Protein AF-A0A179FJA7-F1 (afdb_monomer_lite)

pLDDT: mean 78.65, std 19.14, range [32.56, 96.0]

Organism: Purpureocillium lilacinum (NCBI:txid33203)

Secondary structure (DSSP, 8-state):
-----HHHHHHHHHHHHHHT---TT-HHHHHHHHHHHHHHHHHHHHHHHHHHHH--BPP-TT-TTS--B-HHHHHHS--TTT----PPPP-HHHHHHHHGGGTT--TT-SB-HHHHHHHHHHHHHTTHHHHHTT----S-SSHHHHHHHHHHHHHHHHHHHHTPSS---B------THHHHHHHHHHHHHHHHHHHTTS---PPPP-------------------------------

Radius of gyration: 30.2 Å; chains: 1; bounding box: 75×46×85 Å

Structure (mmCIF, N/CA/C/O backbone):
data_AF-A0A179FJA7-F1
#
_entry.id   AF-A0A179FJA7-F1
#
loop_
_atom_site.group_PDB
_atom_site.id
_atom_site.type_symbol
_atom_site.label_atom_id
_atom_site.label_alt_id
_atom_site.label_comp_id
_atom_site.label_asym_id
_atom_site.label_entity_id
_atom_site.label_seq_id
_atom_site.pdbx_PDB_ins_code
_atom_site.Cartn_x
_atom_site.Cartn_y
_atom_site.Cartn_z
_atom_site.occupancy
_atom_site.B_iso_or_equiv
_atom_site.auth_seq_id
_atom_site.auth_comp_id
_atom_site.auth_asym_id
_atom_site.auth_atom_id
_atom_site.pdbx_PDB_model_num
ATOM 1 N N . MET A 1 1 ? 17.444 3.968 6.643 1.00 49.69 1 MET A N 1
ATOM 2 C CA . MET A 1 1 ? 16.811 3.148 5.592 1.00 49.69 1 MET A CA 1
ATOM 3 C C . MET A 1 1 ? 17.061 1.678 5.901 1.00 49.69 1 MET A C 1
ATOM 5 O O . MET A 1 1 ? 18.213 1.240 5.952 1.00 49.69 1 MET A O 1
ATOM 9 N N . LEU A 1 2 ? 16.004 0.960 6.274 1.00 54.22 2 LEU A N 1
ATOM 10 C CA . LEU A 1 2 ? 16.062 -0.444 6.673 1.00 54.22 2 LEU A CA 1
ATOM 11 C C . LEU A 1 2 ? 16.164 -1.283 5.398 1.00 54.22 2 LEU A C 1
ATOM 13 O O . LEU A 1 2 ? 15.179 -1.506 4.724 1.00 54.22 2 LEU A O 1
ATOM 17 N N . HIS A 1 3 ? 17.368 -1.707 5.016 1.00 61.06 3 HIS A N 1
ATOM 18 C CA . HIS A 1 3 ? 17.491 -2.635 3.892 1.00 61.06 3 HIS A CA 1
ATOM 19 C C . HIS A 1 3 ? 17.201 -4.053 4.399 1.00 61.06 3 HIS A C 1
ATOM 21 O O . HIS A 1 3 ? 18.077 -4.694 4.993 1.00 61.06 3 HIS A O 1
ATOM 27 N N . VAL A 1 4 ? 15.958 -4.491 4.226 1.00 61.09 4 VAL A N 1
ATOM 28 C CA . VAL A 1 4 ? 15.460 -5.836 4.522 1.00 61.09 4 VAL A CA 1
ATOM 29 C C . VAL A 1 4 ? 15.188 -6.527 3.182 1.00 61.09 4 VAL A C 1
ATOM 31 O O . VAL A 1 4 ? 14.820 -5.893 2.198 1.00 61.09 4 VAL A O 1
ATOM 34 N N . SER A 1 5 ? 15.479 -7.822 3.071 1.00 73.75 5 SER A N 1
ATOM 35 C CA . SER A 1 5 ? 15.129 -8.576 1.860 1.00 73.75 5 SER A CA 1
ATOM 36 C C . SER A 1 5 ? 13.640 -8.921 1.871 1.00 73.75 5 SER A C 1
ATOM 38 O O . SER A 1 5 ? 13.091 -9.229 2.926 1.00 73.75 5 SER A O 1
ATOM 40 N N . SER A 1 6 ? 12.994 -8.979 0.705 1.00 77.12 6 SER A N 1
ATOM 41 C CA . SER A 1 6 ? 11.588 -9.407 0.593 1.00 77.12 6 SER A CA 1
ATOM 42 C C . SER A 1 6 ? 11.312 -10.745 1.293 1.00 77.12 6 SER A C 1
ATOM 44 O O . SER A 1 6 ? 10.262 -10.935 1.898 1.00 77.12 6 SER A O 1
ATOM 46 N N . ARG A 1 7 ? 12.290 -11.658 1.290 1.00 83.50 7 ARG A N 1
ATOM 47 C CA . ARG A 1 7 ? 12.217 -12.933 2.008 1.00 83.50 7 ARG A CA 1
ATOM 48 C C . ARG A 1 7 ? 12.094 -12.769 3.526 1.00 83.50 7 ARG A C 1
ATOM 50 O O . ARG A 1 7 ? 11.353 -13.523 4.140 1.00 83.50 7 ARG A O 1
ATOM 57 N N . GLN A 1 8 ? 12.785 -11.800 4.120 1.00 84.62 8 GLN A N 1
ATOM 58 C CA . GLN A 1 8 ? 12.697 -11.544 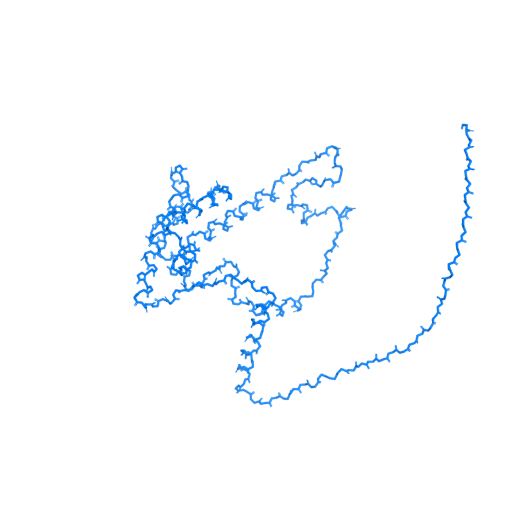5.560 1.00 84.62 8 GLN A CA 1
ATOM 59 C C . GLN A 1 8 ? 11.307 -11.037 5.957 1.00 84.62 8 GLN A C 1
ATOM 61 O O . GLN A 1 8 ? 10.805 -11.447 6.995 1.00 84.62 8 GLN A O 1
ATOM 66 N N . TRP A 1 9 ? 10.650 -10.228 5.117 1.00 87.44 9 TRP A N 1
ATOM 67 C CA . TRP A 1 9 ? 9.249 -9.853 5.336 1.00 87.44 9 TRP A CA 1
ATOM 68 C C . TRP A 1 9 ? 8.307 -11.053 5.258 1.00 87.44 9 TRP A C 1
ATOM 70 O O . TRP A 1 9 ? 7.444 -11.207 6.116 1.00 87.44 9 TRP A O 1
ATOM 80 N N . VAL A 1 10 ? 8.499 -11.936 4.273 1.00 89.00 10 VAL A N 1
ATOM 81 C CA . VAL A 1 10 ? 7.710 -13.175 4.151 1.00 89.00 10 VAL A CA 1
ATOM 82 C C . VAL A 1 10 ? 7.885 -14.068 5.383 1.00 89.00 10 VAL A C 1
ATOM 84 O O . VAL A 1 10 ? 6.903 -14.584 5.911 1.00 89.00 10 VAL A O 1
ATOM 87 N N . GLU A 1 11 ? 9.120 -14.242 5.857 1.00 90.19 11 GLU A N 1
ATOM 88 C CA . GLU A 1 11 ? 9.414 -15.021 7.064 1.00 90.19 11 GLU A CA 1
ATOM 89 C C . GLU A 1 11 ? 8.787 -14.371 8.309 1.00 90.19 11 GLU A C 1
ATOM 91 O O . GLU A 1 11 ? 8.115 -15.060 9.072 1.00 90.19 11 GLU A O 1
ATOM 96 N N . TYR A 1 12 ? 8.906 -13.050 8.455 1.00 90.38 12 TYR A N 1
ATOM 97 C CA . TYR A 1 12 ? 8.353 -12.281 9.570 1.00 90.38 12 TYR A CA 1
ATOM 98 C C . TYR A 1 12 ? 6.820 -12.328 9.649 1.00 90.38 12 TYR A C 1
ATOM 100 O O . TYR A 1 12 ? 6.263 -12.647 10.699 1.00 90.38 12 TYR A O 1
ATOM 108 N N . PHE A 1 13 ? 6.114 -12.059 8.548 1.00 91.44 13 PHE A N 1
ATOM 109 C CA . PHE A 1 13 ? 4.650 -12.164 8.534 1.00 91.44 13 PHE A CA 1
ATOM 110 C C . PHE A 1 13 ? 4.192 -13.619 8.703 1.00 91.44 13 PHE A C 1
ATOM 112 O O . PHE A 1 13 ? 3.181 -13.882 9.354 1.00 91.44 13 PHE A O 1
ATOM 119 N N . GLY A 1 14 ? 4.973 -14.577 8.194 1.00 90.81 14 GLY A N 1
ATOM 120 C CA . GLY A 1 14 ? 4.757 -15.998 8.451 1.00 90.81 14 GLY A CA 1
ATOM 121 C C . GLY A 1 14 ? 4.933 -16.386 9.923 1.00 90.81 14 GLY A C 1
ATOM 122 O O . GLY A 1 14 ? 4.257 -17.299 10.391 1.00 90.81 14 GLY A O 1
ATOM 123 N N . GLU A 1 15 ? 5.822 -15.720 10.662 1.00 91.94 15 GLU A N 1
ATOM 124 C CA . GLU A 1 15 ? 5.966 -15.873 12.114 1.00 91.94 15 GLU A CA 1
ATOM 125 C C . GLU A 1 15 ? 4.787 -15.261 12.872 1.00 91.94 15 GLU A C 1
ATOM 127 O O . GLU A 1 15 ? 4.224 -15.943 13.721 1.00 91.94 15 GLU A O 1
ATOM 132 N N . LEU A 1 16 ? 4.351 -14.045 12.522 1.00 91.19 16 LEU A N 1
ATOM 133 C CA . LEU A 1 16 ? 3.176 -13.401 13.131 1.00 91.19 16 LEU A CA 1
ATOM 134 C C . LEU A 1 16 ? 1.918 -14.276 13.031 1.00 91.19 16 LEU A C 1
ATOM 136 O O . LEU A 1 16 ? 1.241 -14.504 14.032 1.00 91.19 16 LEU A O 1
ATOM 140 N N . ALA A 1 17 ? 1.644 -14.822 11.845 1.00 91.94 17 ALA A N 1
ATOM 141 C CA . ALA A 1 17 ? 0.506 -15.716 11.643 1.00 91.94 17 ALA A CA 1
ATOM 142 C C . ALA A 1 17 ? 0.657 -17.037 12.421 1.00 91.94 17 ALA A C 1
ATOM 144 O O . ALA A 1 17 ? -0.304 -17.544 12.993 1.00 91.94 17 ALA A O 1
ATOM 145 N N . ARG A 1 18 ? 1.869 -17.608 12.472 1.00 93.19 18 ARG A N 1
ATOM 146 C CA . ARG A 1 18 ? 2.130 -18.875 13.179 1.00 93.19 18 ARG A CA 1
ATOM 147 C C . ARG A 1 18 ? 2.021 -18.736 14.696 1.00 93.19 18 ARG A C 1
ATOM 149 O O . ARG A 1 18 ? 1.566 -19.672 15.349 1.00 93.19 18 ARG A O 1
ATOM 156 N N . ASP A 1 19 ? 2.441 -17.596 15.232 1.00 92.31 19 ASP A N 1
ATOM 157 C CA . ASP A 1 19 ? 2.365 -17.278 16.659 1.00 92.31 19 ASP A CA 1
ATOM 158 C C . ASP A 1 19 ? 0.921 -16.966 17.106 1.00 92.31 19 ASP A C 1
ATOM 160 O O . ASP A 1 19 ? 0.658 -16.913 18.306 1.00 92.31 19 ASP A O 1
ATOM 164 N N . GLY A 1 20 ? -0.018 -16.799 16.164 1.00 91.06 20 GLY A N 1
ATOM 165 C CA . GLY A 1 20 ? -1.398 -16.392 16.446 1.00 91.06 20 GLY A CA 1
ATOM 166 C C . GLY A 1 20 ? -1.539 -14.898 16.748 1.00 91.06 20 GLY A C 1
ATOM 167 O O . GLY A 1 20 ? -2.547 -14.475 17.305 1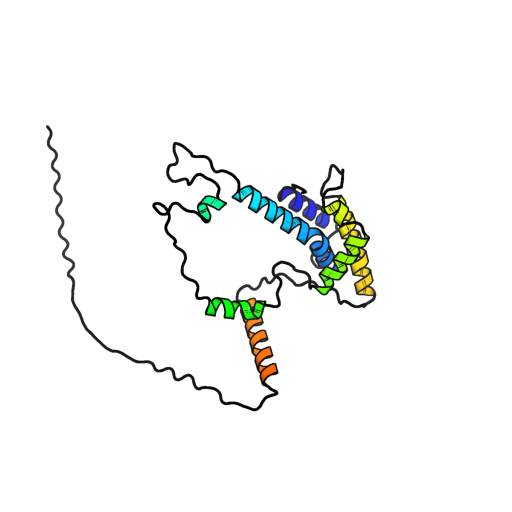.00 91.06 20 GLY A O 1
ATOM 168 N N . ASP A 1 21 ? -0.533 -14.097 16.393 1.00 91.75 21 ASP A N 1
ATOM 169 C CA . ASP A 1 21 ? -0.538 -12.645 16.583 1.00 91.75 21 ASP A CA 1
ATOM 170 C C . ASP A 1 21 ? -1.288 -11.903 15.467 1.00 91.75 21 ASP A C 1
ATOM 172 O O . ASP A 1 21 ? -1.541 -10.705 15.598 1.00 91.75 21 ASP A O 1
ATOM 176 N N . PHE A 1 22 ? -1.612 -12.588 14.372 1.00 93.56 22 PHE A N 1
ATOM 177 C CA . PHE A 1 22 ? -2.336 -12.033 13.236 1.00 93.56 22 PHE A CA 1
ATOM 178 C C . PHE A 1 22 ? -3.397 -13.012 12.733 1.00 93.56 22 PHE A C 1
ATOM 180 O O . PHE A 1 22 ? -3.078 -14.158 12.403 1.00 93.56 22 PHE A O 1
ATOM 187 N N . ASP A 1 23 ? -4.623 -12.517 12.611 1.00 92.75 23 ASP A N 1
ATOM 188 C CA . ASP A 1 23 ? -5.750 -13.137 11.935 1.00 92.75 23 ASP A CA 1
ATOM 189 C C . ASP A 1 23 ? -6.200 -12.252 10.761 1.00 92.75 23 ASP A C 1
ATOM 191 O O . ASP A 1 23 ? -6.577 -11.090 10.915 1.00 92.75 23 ASP A O 1
ATOM 195 N N . GLY A 1 24 ? -6.166 -12.818 9.553 1.00 88.00 24 GLY A N 1
ATOM 196 C CA . GLY A 1 24 ? -6.543 -12.112 8.332 1.00 88.00 24 GLY A CA 1
ATOM 197 C C . GLY A 1 24 ? -8.033 -11.796 8.227 1.00 88.00 24 GLY A C 1
ATOM 198 O O . GLY A 1 24 ? -8.390 -10.960 7.399 1.00 88.00 24 GLY A O 1
ATOM 199 N N . ASP A 1 25 ? -8.884 -12.424 9.040 1.00 90.56 25 ASP A N 1
ATOM 200 C CA . ASP A 1 25 ? -10.328 -12.179 9.059 1.00 90.56 25 ASP A CA 1
ATOM 201 C C . ASP A 1 25 ? -10.733 -11.091 10.074 1.00 90.56 25 ASP A C 1
ATOM 203 O O . ASP A 1 25 ? -11.857 -10.585 10.023 1.00 90.56 25 ASP A O 1
ATOM 207 N N . MET A 1 26 ? -9.821 -10.685 10.966 1.00 93.06 26 MET A N 1
ATOM 208 C CA . MET A 1 26 ? -10.065 -9.645 11.968 1.00 93.06 26 MET A CA 1
ATOM 209 C C . MET A 1 26 ? -9.809 -8.243 11.403 1.00 93.06 26 MET A C 1
ATOM 211 O O . MET A 1 26 ? -8.727 -7.935 10.898 1.00 93.06 26 MET A O 1
ATOM 215 N N . LEU A 1 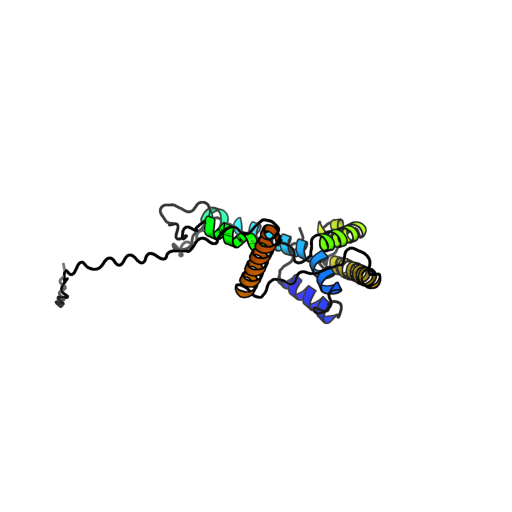27 ? -10.801 -7.356 11.528 1.00 93.12 27 LEU A N 1
ATOM 216 C CA . LEU A 1 27 ? -10.706 -5.972 11.049 1.00 93.12 27 LEU A CA 1
ATOM 217 C C . LEU A 1 27 ? -9.583 -5.208 11.766 1.00 93.12 27 LEU A C 1
ATOM 219 O O . LEU A 1 27 ? -8.882 -4.400 11.162 1.00 93.12 27 LEU A O 1
ATOM 223 N N . GLU A 1 28 ? -9.404 -5.469 13.055 1.00 95.00 28 GLU A N 1
ATOM 224 C CA . GLU A 1 28 ? -8.428 -4.803 13.912 1.00 95.00 28 GLU A CA 1
ATOM 225 C C . GLU A 1 28 ? -6.999 -5.142 13.498 1.00 95.00 28 GLU A C 1
ATOM 227 O O . GLU A 1 28 ? -6.150 -4.251 13.422 1.00 95.00 28 GLU A O 1
ATOM 232 N N . ASP A 1 29 ? -6.764 -6.412 13.169 1.00 94.56 29 ASP A N 1
ATOM 233 C CA . ASP A 1 29 ? -5.487 -6.899 12.656 1.00 94.56 29 ASP A CA 1
ATOM 234 C C . ASP A 1 29 ? -5.206 -6.332 11.266 1.00 94.56 29 ASP A C 1
ATOM 236 O O . ASP A 1 29 ? -4.102 -5.842 11.022 1.00 94.56 29 ASP A O 1
ATOM 240 N N . GLN A 1 30 ? -6.200 -6.315 10.370 1.00 93.56 30 GLN A N 1
ATOM 241 C CA . GLN A 1 30 ? -6.064 -5.689 9.052 1.00 93.56 30 GLN A CA 1
ATOM 242 C C . GLN A 1 30 ? -5.663 -4.214 9.184 1.00 93.56 30 GLN A C 1
ATOM 244 O O . GLN A 1 30 ? -4.656 -3.793 8.610 1.00 93.56 30 GLN A O 1
ATOM 249 N N . ILE A 1 31 ? -6.399 -3.428 9.978 1.00 95.12 31 ILE A N 1
ATOM 250 C CA . ILE A 1 31 ? -6.118 -1.998 10.159 1.00 95.12 31 ILE A CA 1
ATOM 251 C C . ILE A 1 31 ? -4.731 -1.787 10.772 1.00 95.12 31 ILE A C 1
ATOM 253 O O . ILE A 1 31 ? -3.953 -0.985 10.248 1.00 95.12 31 ILE A O 1
ATOM 257 N N . ALA A 1 32 ? -4.393 -2.513 11.842 1.00 95.31 32 ALA A N 1
ATOM 258 C CA . ALA A 1 32 ? -3.098 -2.389 12.506 1.00 95.31 32 ALA A CA 1
ATOM 259 C C . ALA A 1 32 ? -1.935 -2.749 11.571 1.00 95.31 32 ALA A C 1
ATOM 261 O O . ALA A 1 32 ? -0.913 -2.057 11.557 1.00 95.31 32 ALA A O 1
ATOM 262 N N . LEU A 1 33 ? -2.092 -3.806 10.767 1.00 93.81 33 LEU A N 1
ATOM 263 C CA . LEU A 1 33 ? -1.074 -4.259 9.826 1.00 93.81 33 LEU A CA 1
ATOM 264 C C . LEU A 1 33 ? -0.804 -3.192 8.757 1.00 93.81 33 LEU A C 1
ATOM 266 O O . LEU A 1 33 ? 0.344 -2.792 8.559 1.00 93.81 33 LEU A O 1
ATOM 270 N N . TYR A 1 34 ? -1.846 -2.679 8.099 1.00 92.56 34 TYR A N 1
ATOM 271 C CA . TYR A 1 34 ? -1.661 -1.634 7.091 1.00 92.56 34 TYR A CA 1
ATOM 272 C C . TYR A 1 34 ? -1.118 -0.343 7.708 1.00 92.56 34 TYR A C 1
ATOM 274 O O . TYR A 1 34 ? -0.196 0.245 7.154 1.00 92.56 34 TYR A O 1
ATOM 282 N N . ALA A 1 35 ? -1.596 0.066 8.884 1.00 93.62 35 ALA A N 1
ATOM 283 C CA . ALA A 1 35 ? -1.131 1.292 9.527 1.00 93.62 35 ALA A CA 1
ATOM 284 C C . ALA A 1 35 ? 0.369 1.268 9.869 1.00 93.62 35 ALA A C 1
ATOM 286 O O . ALA A 1 35 ? 1.041 2.291 9.751 1.00 93.62 35 ALA A O 1
ATOM 287 N N . VAL A 1 36 ? 0.893 0.114 10.292 1.00 92.69 36 VAL A N 1
ATOM 288 C CA . VAL A 1 36 ? 2.295 -0.027 10.710 1.00 92.69 36 VAL A CA 1
ATOM 289 C C . VAL A 1 36 ? 3.224 -0.312 9.533 1.00 92.69 36 VAL A C 1
ATOM 291 O O . VAL A 1 36 ? 4.310 0.262 9.456 1.00 92.69 36 VAL A O 1
ATOM 294 N N . TYR A 1 37 ? 2.833 -1.215 8.632 1.00 91.06 37 TYR A N 1
ATOM 295 C CA . TYR A 1 37 ? 3.756 -1.779 7.646 1.00 91.06 37 TYR A CA 1
ATOM 296 C C . TYR A 1 37 ? 3.592 -1.209 6.234 1.00 91.06 37 TYR A C 1
ATOM 298 O O . TYR A 1 37 ? 4.539 -1.318 5.457 1.00 91.06 37 TYR A O 1
ATOM 306 N N . GLU A 1 38 ? 2.455 -0.594 5.880 1.00 89.75 38 GLU A N 1
ATOM 307 C CA . GLU A 1 38 ? 2.213 -0.094 4.515 1.00 89.75 38 GLU A CA 1
ATOM 308 C C . GLU A 1 38 ? 3.306 0.880 4.061 1.00 89.75 38 GLU A C 1
ATOM 310 O O . GLU A 1 38 ? 3.936 0.665 3.025 1.00 89.75 38 GLU A O 1
ATOM 315 N N . ASP A 1 39 ? 3.567 1.920 4.856 1.00 87.62 39 ASP A N 1
ATOM 316 C CA . ASP A 1 39 ? 4.533 2.961 4.500 1.00 87.62 39 ASP A CA 1
ATOM 317 C C . ASP A 1 39 ? 5.971 2.397 4.459 1.00 87.62 39 ASP A C 1
ATOM 319 O O . ASP A 1 39 ? 6.753 2.760 3.579 1.00 87.62 39 ASP A O 1
ATOM 323 N N . ILE A 1 40 ? 6.309 1.449 5.345 1.00 88.00 40 ILE A N 1
ATOM 324 C CA . ILE A 1 40 ? 7.629 0.793 5.372 1.00 88.00 40 ILE A CA 1
ATOM 325 C C . ILE A 1 40 ? 7.844 -0.029 4.098 1.00 88.00 40 ILE A C 1
ATOM 327 O O . ILE A 1 40 ? 8.851 0.139 3.411 1.00 88.00 40 ILE A O 1
ATOM 331 N N . LEU A 1 41 ? 6.890 -0.902 3.765 1.00 88.31 41 LEU A N 1
ATOM 332 C CA . LEU A 1 41 ? 6.982 -1.781 2.600 1.00 88.31 41 LEU A CA 1
ATOM 333 C C . LEU A 1 41 ? 6.997 -0.982 1.293 1.00 88.31 41 LEU A C 1
ATOM 335 O O . LEU A 1 41 ? 7.752 -1.312 0.377 1.00 88.31 41 LEU A O 1
ATOM 339 N N . ARG A 1 42 ? 6.194 0.087 1.205 1.00 88.31 42 ARG A N 1
ATOM 340 C CA . ARG A 1 42 ? 6.192 0.985 0.042 1.00 88.31 42 ARG A CA 1
ATOM 341 C C . ARG A 1 42 ? 7.528 1.701 -0.114 1.00 88.31 42 ARG A C 1
ATOM 343 O O . ARG A 1 42 ? 8.040 1.754 -1.232 1.00 88.31 42 ARG A O 1
ATOM 350 N N . GLN A 1 43 ? 8.106 2.206 0.977 1.00 87.31 43 GLN A N 1
ATOM 351 C CA . GLN A 1 43 ? 9.414 2.852 0.925 1.00 87.31 43 GLN A CA 1
ATOM 352 C C . GLN A 1 43 ? 10.503 1.867 0.487 1.00 87.31 43 GLN A C 1
ATOM 354 O O . GLN A 1 43 ? 11.268 2.183 -0.415 1.00 87.31 43 GLN A O 1
ATOM 359 N N . GLU A 1 44 ? 10.536 0.652 1.039 1.00 86.44 44 GLU A N 1
ATOM 360 C CA . GLU A 1 44 ? 11.525 -0.353 0.631 1.00 86.44 44 GLU A CA 1
ATOM 361 C C . GLU A 1 44 ? 11.392 -0.754 -0.846 1.00 86.44 44 GLU A C 1
ATOM 363 O O . GLU A 1 44 ? 12.398 -0.949 -1.535 1.00 86.44 44 GLU A O 1
ATOM 368 N N . LEU A 1 45 ? 10.161 -0.852 -1.362 1.00 87.75 45 LEU A N 1
ATOM 369 C CA . LEU A 1 45 ? 9.927 -1.097 -2.784 1.00 87.75 45 LEU A CA 1
ATOM 370 C C . LEU A 1 45 ? 10.433 0.070 -3.641 1.00 87.75 45 LEU A C 1
ATOM 372 O O . LEU A 1 45 ? 11.061 -0.161 -4.677 1.00 87.75 45 LEU A O 1
ATOM 376 N N . PHE A 1 46 ? 10.184 1.308 -3.213 1.00 89.44 46 PHE A N 1
ATOM 377 C CA . PHE A 1 46 ? 10.677 2.501 -3.897 1.00 89.44 46 PHE A CA 1
ATOM 378 C C . PHE A 1 46 ? 12.210 2.535 -3.926 1.00 89.44 46 PHE A C 1
ATOM 380 O O . PHE A 1 46 ? 12.797 2.696 -4.996 1.00 89.44 46 PHE A O 1
ATOM 387 N N . ASP A 1 47 ? 12.854 2.286 -2.785 1.00 88.12 47 ASP A N 1
ATOM 388 C CA . ASP A 1 47 ? 14.313 2.246 -2.653 1.00 88.12 47 ASP A CA 1
ATOM 389 C C . ASP A 1 47 ? 14.923 1.168 -3.560 1.00 88.12 47 ASP A C 1
ATOM 391 O O . ASP A 1 47 ? 15.950 1.383 -4.211 1.00 88.12 47 ASP A O 1
ATOM 395 N N . PHE A 1 48 ? 14.272 0.002 -3.651 1.00 88.25 48 PHE A N 1
ATOM 396 C CA . PHE A 1 48 ? 14.678 -1.063 -4.564 1.00 88.25 48 PHE A CA 1
ATOM 397 C C . PHE A 1 48 ? 14.597 -0.620 -6.030 1.00 88.25 48 PHE A C 1
ATOM 399 O O . PHE A 1 48 ? 15.555 -0.822 -6.783 1.00 88.25 48 PHE A O 1
ATOM 406 N N . VAL A 1 49 ? 13.477 -0.017 -6.443 1.00 90.06 49 VAL A N 1
ATOM 407 C CA . VAL A 1 49 ? 13.282 0.472 -7.817 1.00 90.06 49 VAL A CA 1
ATOM 408 C C . VAL A 1 49 ? 14.313 1.547 -8.158 1.00 90.06 49 VAL A C 1
ATOM 410 O O . VAL A 1 49 ? 14.916 1.491 -9.230 1.00 90.06 49 VAL A O 1
ATOM 413 N N . GLU A 1 50 ? 14.568 2.487 -7.250 1.00 91.44 50 GLU A N 1
ATOM 414 C CA . GLU A 1 50 ? 15.585 3.526 -7.419 1.00 91.44 50 GLU A CA 1
ATOM 415 C C . GLU A 1 50 ? 16.986 2.915 -7.586 1.00 91.44 50 GLU A C 1
ATOM 417 O O . GLU A 1 50 ? 17.682 3.189 -8.573 1.00 91.44 50 GLU A O 1
ATOM 422 N N . ALA A 1 51 ? 17.382 2.021 -6.675 1.00 90.19 51 ALA A N 1
ATOM 423 C CA . ALA A 1 51 ? 18.677 1.349 -6.724 1.00 90.19 51 ALA A CA 1
ATOM 424 C C . ALA A 1 51 ? 18.856 0.532 -8.014 1.00 90.19 51 ALA A C 1
ATOM 426 O O . ALA A 1 51 ? 19.926 0.560 -8.635 1.00 90.19 51 ALA A O 1
ATOM 427 N N . TRP A 1 52 ? 17.807 -0.172 -8.443 1.00 90.56 52 TRP A N 1
ATOM 428 C CA . TRP A 1 52 ? 17.805 -0.940 -9.683 1.00 90.56 52 TRP A CA 1
ATOM 429 C C . TRP A 1 52 ? 17.940 -0.040 -10.913 1.00 90.56 52 TRP A C 1
ATOM 431 O O . TRP A 1 52 ? 18.742 -0.313 -11.806 1.00 90.56 52 TRP A O 1
ATOM 441 N N . ASN A 1 53 ? 17.210 1.072 -10.946 1.00 93.06 53 ASN A N 1
ATOM 442 C CA . ASN A 1 53 ? 17.188 1.983 -12.085 1.00 93.06 53 ASN A CA 1
ATOM 443 C C . ASN A 1 53 ? 18.505 2.751 -12.282 1.00 93.06 53 ASN A C 1
ATOM 445 O O . ASN A 1 53 ? 18.840 3.112 -13.416 1.00 93.06 53 ASN A O 1
ATOM 449 N N . ILE A 1 54 ? 19.287 2.939 -11.214 1.00 93.31 54 ILE A N 1
ATOM 450 C CA . ILE A 1 54 ? 20.624 3.556 -11.252 1.00 93.31 54 ILE A CA 1
ATOM 451 C C . ILE A 1 54 ? 21.732 2.521 -11.525 1.00 93.31 54 ILE A C 1
ATOM 453 O O . ILE A 1 54 ? 22.843 2.886 -11.941 1.00 93.31 54 ILE A O 1
ATOM 457 N N . HIS A 1 55 ? 21.459 1.226 -11.334 1.00 91.56 55 HIS A N 1
ATOM 458 C CA . HIS A 1 55 ? 22.440 0.170 -11.561 1.00 91.56 55 HIS A CA 1
ATOM 459 C C . HIS A 1 55 ? 22.952 0.178 -13.006 1.00 91.56 55 HIS A C 1
ATOM 461 O O . HIS A 1 55 ? 22.194 0.162 -13.970 1.00 91.56 55 HIS A O 1
ATOM 467 N N . ARG A 1 56 ? 24.276 0.154 -13.184 1.00 93.06 56 ARG A N 1
ATOM 468 C CA . ARG A 1 56 ? 24.882 0.139 -14.518 1.00 93.06 56 ARG A CA 1
ATOM 469 C C . ARG A 1 56 ? 25.041 -1.288 -15.042 1.00 93.06 56 ARG A C 1
ATOM 471 O O . ARG A 1 56 ? 25.964 -2.000 -14.640 1.00 93.06 56 ARG A O 1
ATOM 478 N N . ILE A 1 57 ? 24.242 -1.636 -16.048 1.00 91.75 57 ILE A N 1
ATOM 479 C CA . ILE A 1 57 ? 24.420 -2.832 -16.874 1.00 91.75 57 ILE A CA 1
ATOM 480 C C . ILE A 1 57 ? 25.718 -2.675 -17.674 1.00 91.75 57 ILE A C 1
ATOM 482 O O . ILE A 1 57 ? 25.911 -1.715 -18.430 1.00 91.75 57 ILE A O 1
ATOM 486 N N . ARG A 1 58 ? 26.651 -3.610 -17.482 1.00 91.94 58 ARG A N 1
ATOM 487 C CA . ARG A 1 58 ? 27.967 -3.587 -18.134 1.00 91.94 58 ARG A CA 1
ATOM 488 C C . ARG A 1 58 ? 27.880 -4.114 -19.563 1.00 91.94 58 ARG A C 1
ATOM 490 O O . ARG A 1 58 ? 27.135 -5.047 -19.843 1.00 91.94 58 ARG A O 1
ATOM 497 N N . LEU A 1 59 ? 28.711 -3.560 -20.443 1.00 91.12 59 LEU A N 1
ATOM 498 C CA . LEU A 1 59 ? 28.880 -4.065 -21.803 1.00 91.12 59 LEU A CA 1
ATOM 499 C C . LEU A 1 59 ? 29.433 -5.500 -21.776 1.00 91.12 59 LEU A C 1
ATOM 501 O O . LEU A 1 59 ? 30.441 -5.773 -21.121 1.00 91.12 59 LEU A O 1
ATOM 505 N N . GLN A 1 60 ? 28.790 -6.404 -22.516 1.00 90.06 60 GLN A N 1
ATOM 506 C CA . GLN A 1 60 ? 29.173 -7.812 -22.621 1.00 90.06 60 GLN A CA 1
ATOM 507 C C . GLN A 1 60 ? 29.676 -8.124 -24.037 1.00 90.06 60 GLN A C 1
ATOM 509 O O . GLN A 1 60 ? 28.912 -8.089 -24.997 1.00 90.06 60 GLN A O 1
ATOM 514 N N . LYS A 1 61 ? 30.964 -8.477 -24.168 1.00 88.44 61 LYS A N 1
ATOM 515 C CA . LYS A 1 61 ? 31.654 -8.637 -25.467 1.00 88.44 61 LYS A CA 1
ATOM 516 C C . LYS A 1 61 ? 30.974 -9.625 -26.430 1.00 88.44 61 LYS A C 1
ATOM 518 O O . LYS A 1 61 ? 30.982 -9.395 -27.631 1.00 88.44 61 LYS A O 1
ATOM 523 N N . ASN A 1 62 ? 30.365 -10.690 -25.907 1.00 91.94 62 ASN A N 1
ATOM 524 C CA . ASN A 1 62 ? 29.740 -11.752 -26.707 1.00 91.94 62 ASN A CA 1
ATOM 525 C C . ASN A 1 62 ? 28.207 -11.631 -26.784 1.00 91.94 62 ASN A C 1
ATOM 527 O O . ASN A 1 62 ? 27.539 -12.592 -27.157 1.00 91.94 62 ASN A O 1
ATOM 531 N N . ARG A 1 63 ? 27.631 -10.488 -26.386 1.00 88.38 63 ARG A N 1
ATOM 532 C CA . ARG A 1 63 ? 26.180 -10.255 -26.423 1.00 88.38 63 ARG A CA 1
ATOM 533 C C . ARG A 1 63 ? 25.859 -8.868 -26.992 1.00 88.38 63 ARG A C 1
ATOM 535 O O . ARG A 1 63 ? 25.481 -7.975 -26.239 1.00 88.38 63 ARG A O 1
ATOM 542 N N . PRO A 1 64 ? 25.997 -8.680 -28.317 1.00 83.69 64 PRO A N 1
ATOM 543 C CA . PRO A 1 64 ? 25.780 -7.382 -28.961 1.00 83.69 64 PRO A CA 1
ATOM 544 C C . PRO A 1 64 ? 24.322 -6.896 -28.893 1.00 83.69 64 PRO A C 1
ATOM 546 O O . PRO A 1 64 ? 24.081 -5.704 -29.023 1.00 83.69 64 PRO A O 1
ATOM 549 N N . HIS A 1 65 ? 23.361 -7.796 -28.661 1.00 84.12 65 HIS A N 1
ATOM 550 C CA . HIS A 1 65 ? 21.940 -7.467 -28.504 1.00 84.12 65 HIS A CA 1
ATOM 551 C C . HIS A 1 65 ? 21.580 -6.931 -27.107 1.00 84.12 65 HIS A C 1
ATOM 553 O O . HIS A 1 65 ? 20.465 -6.463 -26.902 1.00 84.12 65 HIS A O 1
ATOM 559 N N . VAL A 1 66 ? 22.483 -7.028 -26.124 1.00 86.56 66 VAL A N 1
ATOM 560 C CA . VAL A 1 66 ? 22.212 -6.558 -24.760 1.00 86.56 66 VAL A CA 1
ATOM 561 C C . VAL A 1 66 ? 22.492 -5.064 -24.674 1.00 86.56 66 VAL A C 1
ATOM 563 O O . VAL A 1 66 ? 23.618 -4.614 -24.895 1.00 86.56 66 VAL A O 1
ATOM 566 N N . VAL A 1 67 ? 21.472 -4.299 -24.291 1.00 87.69 67 VAL A N 1
ATOM 567 C CA . VAL A 1 67 ? 21.599 -2.861 -24.054 1.00 87.69 67 VAL A CA 1
ATOM 568 C C . VAL A 1 67 ? 22.342 -2.639 -22.737 1.00 87.69 67 VAL A C 1
ATOM 570 O O . VAL A 1 67 ? 21.871 -3.001 -21.660 1.00 87.69 67 VAL A O 1
ATOM 573 N N . HIS A 1 68 ? 23.534 -2.057 -22.820 1.00 90.69 68 HIS A N 1
ATOM 574 C CA . HIS A 1 68 ? 24.312 -1.649 -21.653 1.00 90.69 68 HIS A CA 1
ATOM 575 C C . HIS A 1 68 ? 23.940 -0.225 -21.220 1.00 90.69 68 HIS A C 1
ATOM 577 O O . HIS A 1 68 ? 23.338 0.521 -21.982 1.00 90.69 68 HIS A O 1
ATOM 583 N N . GLY A 1 69 ? 24.357 0.194 -20.026 1.00 91.81 69 GLY A N 1
ATOM 584 C CA . GLY A 1 69 ? 24.013 1.509 -19.473 1.00 91.81 69 GLY A CA 1
ATOM 585 C C . GLY A 1 69 ? 23.140 1.396 -18.229 1.00 91.81 69 GLY A C 1
ATOM 586 O O . GLY A 1 69 ? 23.048 0.327 -17.631 1.00 91.81 69 GLY A O 1
ATOM 587 N N . GLN A 1 70 ? 22.561 2.512 -17.801 1.00 94.19 70 GLN A N 1
ATOM 588 C CA . GLN A 1 70 ? 21.625 2.529 -16.677 1.00 94.19 70 GLN A CA 1
ATOM 589 C C . GLN A 1 70 ? 20.205 2.316 -17.210 1.00 94.19 70 GLN A C 1
ATOM 591 O O . GLN A 1 70 ? 19.852 2.998 -18.173 1.00 94.19 70 GLN A O 1
ATOM 596 N N . PRO A 1 71 ? 19.388 1.425 -16.616 1.00 94.31 71 PRO A N 1
ATOM 597 C CA . PRO A 1 71 ? 18.009 1.200 -17.038 1.00 94.31 71 PRO A CA 1
ATOM 598 C C . PRO A 1 71 ? 17.208 2.494 -17.184 1.00 94.31 71 PRO A C 1
ATOM 600 O O . PRO A 1 71 ? 16.591 2.700 -18.226 1.00 94.31 71 PRO A O 1
ATOM 603 N N . TRP A 1 72 ? 17.308 3.402 -16.206 1.00 94.38 72 TRP A N 1
ATOM 604 C CA . TRP A 1 72 ? 16.633 4.700 -16.256 1.00 94.38 72 TRP A CA 1
ATOM 605 C C . TRP A 1 72 ? 16.992 5.506 -17.509 1.00 94.38 72 TRP A C 1
ATOM 607 O O . TRP A 1 72 ? 16.122 5.994 -18.227 1.00 94.38 72 TRP A O 1
ATOM 617 N N . MET A 1 73 ? 18.291 5.598 -17.810 1.00 94.12 73 MET A N 1
ATOM 618 C CA . MET A 1 73 ? 18.786 6.316 -18.985 1.00 94.12 73 MET A CA 1
ATOM 619 C C . MET A 1 73 ? 18.368 5.627 -20.281 1.00 94.12 73 MET A C 1
ATOM 621 O O . MET A 1 73 ? 17.961 6.297 -21.221 1.00 94.12 73 MET A O 1
ATOM 625 N N . ASN A 1 74 ? 18.431 4.298 -20.321 1.00 91.81 74 ASN A N 1
ATOM 626 C CA . ASN A 1 74 ? 18.072 3.523 -21.503 1.00 91.81 74 ASN A CA 1
ATOM 627 C C . ASN A 1 74 ? 16.579 3.639 -21.838 1.00 91.81 74 ASN A C 1
ATOM 629 O O . ASN A 1 74 ? 16.227 3.602 -23.013 1.00 91.81 74 ASN A O 1
ATOM 633 N N . TYR A 1 75 ? 15.718 3.780 -20.827 1.00 91.06 75 TYR A N 1
ATOM 634 C CA . TYR A 1 75 ? 14.280 3.958 -21.010 1.00 91.06 75 TYR A CA 1
ATOM 635 C C . TYR A 1 75 ? 13.920 5.388 -21.441 1.00 91.06 75 TYR A C 1
ATOM 637 O O . TYR A 1 75 ? 13.197 5.571 -22.416 1.00 91.06 75 TYR A O 1
ATOM 645 N N . HIS A 1 76 ? 14.440 6.407 -20.746 1.00 91.94 76 HIS A N 1
ATOM 646 C CA . HIS A 1 76 ? 14.065 7.806 -20.999 1.00 91.94 76 HIS A CA 1
ATOM 647 C C . HIS A 1 76 ? 14.845 8.480 -22.135 1.00 91.94 76 HIS A C 1
ATOM 649 O O . HIS A 1 76 ? 14.352 9.436 -22.730 1.00 91.94 76 HIS A O 1
ATOM 655 N N . TYR A 1 77 ? 16.050 7.997 -22.438 1.00 92.00 77 TYR A N 1
ATOM 656 C CA . TYR A 1 77 ? 16.944 8.566 -23.448 1.00 92.00 77 TYR A CA 1
ATOM 657 C C . TYR A 1 77 ? 17.509 7.464 -24.352 1.00 92.00 77 TYR A C 1
ATOM 659 O O . TYR A 1 77 ? 18.725 7.237 -24.378 1.00 92.00 77 TYR A O 1
ATOM 667 N N . PRO A 1 78 ? 16.642 6.737 -25.076 1.00 90.44 78 PRO A N 1
ATOM 668 C CA . PRO A 1 78 ? 17.094 5.656 -25.930 1.00 90.44 78 PRO A CA 1
ATOM 669 C C . PRO A 1 78 ? 17.869 6.197 -27.141 1.00 90.44 78 PRO A C 1
ATOM 671 O O . PRO A 1 78 ? 17.649 7.318 -27.598 1.00 90.44 78 PRO A O 1
ATOM 674 N N . ASP A 1 79 ? 18.779 5.383 -27.680 1.00 86.88 79 ASP A N 1
ATOM 675 C CA . ASP A 1 79 ? 19.521 5.706 -28.903 1.00 86.88 79 ASP A CA 1
ATOM 676 C C . ASP A 1 79 ? 18.540 5.778 -30.092 1.00 86.88 79 ASP A C 1
ATOM 678 O O . ASP A 1 79 ? 17.993 4.739 -30.478 1.00 86.88 79 ASP A O 1
ATOM 682 N N . PRO A 1 80 ? 18.313 6.960 -30.699 1.00 86.81 80 PRO A N 1
ATOM 683 C CA . PRO A 1 80 ? 17.295 7.135 -31.734 1.00 86.81 80 PRO A CA 1
ATOM 684 C C . PRO A 1 80 ? 17.602 6.357 -33.021 1.00 86.81 80 PRO A C 1
ATOM 686 O O . PRO A 1 80 ? 16.715 6.176 -33.846 1.00 86.81 80 PRO A O 1
ATOM 689 N N . GLN A 1 81 ? 18.840 5.883 -33.211 1.00 86.75 81 GLN A N 1
ATOM 690 C CA . GLN A 1 81 ? 19.199 5.040 -34.356 1.00 86.75 81 GLN A CA 1
ATOM 691 C C . GLN A 1 81 ? 18.893 3.556 -34.118 1.00 86.75 81 GLN A C 1
ATOM 693 O O . GLN A 1 81 ? 18.870 2.778 -35.069 1.00 86.75 81 GLN A O 1
ATOM 698 N N . LYS A 1 82 ? 18.699 3.143 -32.859 1.00 83.25 82 LYS A N 1
ATOM 699 C CA . LYS A 1 82 ? 18.535 1.731 -32.465 1.00 83.25 82 LYS A CA 1
ATOM 700 C C . LYS A 1 82 ? 17.196 1.425 -31.812 1.00 83.25 82 LYS A C 1
ATOM 702 O O . LYS A 1 82 ? 16.825 0.259 -31.726 1.00 83.25 82 LYS A O 1
ATOM 707 N N . ALA A 1 83 ? 16.503 2.443 -31.322 1.00 86.06 83 ALA A N 1
ATOM 708 C CA . ALA A 1 83 ? 15.235 2.306 -30.637 1.00 86.06 83 ALA A CA 1
ATOM 709 C C . ALA A 1 83 ? 14.133 3.036 -31.401 1.00 86.06 83 ALA A C 1
ATOM 711 O O . ALA A 1 83 ? 14.318 4.148 -31.890 1.00 86.06 83 ALA A O 1
ATOM 712 N N . CYS A 1 84 ? 12.968 2.401 -31.457 1.00 85.75 84 CYS A N 1
ATOM 713 C CA . CYS A 1 84 ? 11.743 2.970 -31.992 1.00 85.75 84 CYS A CA 1
ATOM 714 C C . CYS A 1 84 ? 10.689 2.977 -30.880 1.00 85.75 84 CYS A C 1
ATOM 716 O O . CYS A 1 84 ? 10.675 2.080 -30.032 1.00 85.75 84 CYS A O 1
ATOM 718 N N . ASN A 1 85 ? 9.825 3.992 -30.869 1.00 86.38 85 ASN A N 1
ATOM 719 C CA . ASN A 1 85 ? 8.689 4.027 -29.961 1.00 86.38 85 ASN A CA 1
ATOM 720 C C . ASN A 1 85 ? 7.572 3.132 -30.515 1.00 86.38 85 ASN A C 1
ATOM 722 O O . ASN A 1 85 ? 6.938 3.482 -31.504 1.00 86.38 85 ASN A O 1
ATOM 726 N N . TRP A 1 86 ? 7.340 1.996 -29.857 1.00 87.44 86 TRP A N 1
ATOM 727 C CA . TRP A 1 86 ? 6.255 1.058 -30.173 1.00 87.44 86 TRP A CA 1
ATOM 728 C C . TRP A 1 86 ? 4.976 1.322 -29.367 1.00 87.44 86 TRP A C 1
ATOM 730 O O . TRP A 1 86 ? 4.043 0.523 -29.404 1.00 87.44 86 TRP A O 1
ATOM 740 N N . GLY A 1 87 ? 4.938 2.410 -28.596 1.00 87.50 87 GLY A N 1
ATOM 741 C CA . GLY A 1 87 ? 3.763 2.809 -27.838 1.00 87.50 87 GLY A CA 1
ATOM 742 C C . GLY A 1 87 ? 2.613 3.197 -28.763 1.00 87.50 87 GLY A C 1
ATOM 743 O O . GLY A 1 87 ? 2.797 3.918 -29.742 1.00 87.50 87 GLY A O 1
ATOM 744 N N . ILE A 1 88 ? 1.414 2.737 -28.421 1.00 90.12 88 ILE A N 1
ATOM 745 C CA . ILE A 1 88 ? 0.176 3.154 -29.075 1.00 90.12 88 ILE A CA 1
ATOM 746 C C . ILE A 1 88 ? -0.253 4.479 -28.427 1.00 90.12 88 ILE A C 1
ATOM 748 O O . ILE A 1 88 ? -0.248 4.565 -27.194 1.00 90.12 88 ILE A O 1
ATOM 752 N N . PRO A 1 89 ? -0.590 5.526 -29.204 1.00 87.75 89 PRO A N 1
ATOM 753 C CA . PRO A 1 89 ? -1.103 6.762 -28.631 1.00 87.75 89 PRO A CA 1
ATOM 754 C C . PRO A 1 89 ? -2.398 6.472 -27.869 1.00 87.75 89 PRO A C 1
ATOM 756 O O . PRO A 1 89 ? -3.343 5.912 -28.418 1.00 87.75 89 PRO A O 1
ATOM 759 N N . ILE A 1 90 ? -2.418 6.844 -26.592 1.00 88.44 90 ILE A N 1
ATOM 760 C CA . ILE A 1 90 ? -3.598 6.709 -25.739 1.00 88.44 90 ILE A CA 1
ATOM 761 C C . ILE A 1 90 ? -4.460 7.951 -25.937 1.00 88.44 90 ILE A C 1
ATOM 763 O O . ILE A 1 90 ? -3.961 9.076 -25.816 1.00 88.44 90 ILE A O 1
ATOM 767 N N . ASP A 1 91 ? -5.744 7.743 -26.216 1.00 93.19 91 ASP A N 1
ATOM 768 C CA . ASP A 1 91 ? -6.710 8.830 -26.210 1.00 93.19 91 ASP A CA 1
ATOM 769 C C . ASP A 1 91 ? -6.884 9.355 -24.779 1.00 93.19 91 ASP A C 1
ATOM 771 O O . ASP A 1 91 ? -7.351 8.658 -23.874 1.00 93.19 91 ASP A O 1
ATOM 775 N N . ARG A 1 92 ? -6.464 10.604 -24.572 1.00 92.38 92 ARG A N 1
ATOM 776 C CA . ARG A 1 92 ? -6.497 11.240 -23.257 1.00 92.38 92 ARG A CA 1
ATOM 777 C C . ARG A 1 92 ? -7.918 11.506 -22.788 1.00 92.38 92 ARG A C 1
ATOM 779 O O . ARG A 1 92 ? -8.125 11.494 -21.582 1.00 92.38 92 ARG A O 1
ATOM 786 N N . THR A 1 93 ? -8.877 11.733 -23.689 1.00 92.94 93 THR A N 1
ATOM 787 C CA . THR A 1 93 ? -10.266 11.978 -23.272 1.00 92.94 93 THR A CA 1
ATOM 788 C C . THR A 1 93 ? -10.872 10.709 -22.694 1.00 92.94 93 THR A C 1
ATOM 790 O O . THR A 1 93 ? -11.415 10.749 -21.595 1.00 92.94 93 THR A O 1
ATOM 793 N N . VAL A 1 94 ? -10.659 9.571 -23.365 1.00 90.44 94 VAL A N 1
ATOM 794 C CA . VAL A 1 94 ? -11.065 8.251 -22.864 1.00 90.44 94 VAL A CA 1
ATOM 795 C C . VAL A 1 94 ? -10.403 7.958 -21.519 1.00 90.44 94 VAL A C 1
ATOM 797 O O . VAL A 1 94 ? -11.083 7.546 -20.585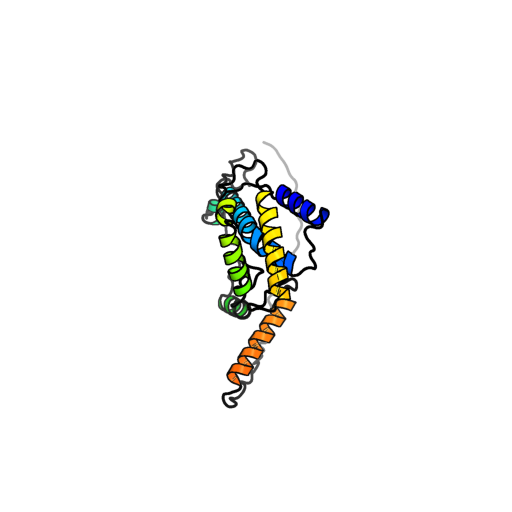 1.00 90.44 94 VAL A O 1
ATOM 800 N N . LEU A 1 95 ? -9.099 8.224 -21.379 1.00 90.31 95 LEU A N 1
ATOM 801 C CA . LEU A 1 95 ? -8.398 8.014 -20.110 1.00 90.31 95 LEU A CA 1
ATOM 802 C C . LEU A 1 95 ? -8.978 8.874 -18.975 1.00 90.31 95 LEU A C 1
ATOM 804 O O . LEU A 1 95 ? -9.225 8.360 -17.890 1.00 90.31 95 LEU A O 1
ATOM 808 N N . THR A 1 96 ? -9.242 10.159 -19.220 1.00 90.06 96 THR A N 1
ATOM 809 C CA . THR A 1 96 ? -9.850 11.050 -18.218 1.00 90.06 96 THR A CA 1
ATOM 810 C C . THR A 1 96 ? -11.257 10.599 -17.825 1.00 90.06 96 THR A C 1
ATOM 812 O O . THR A 1 96 ? -11.611 10.652 -16.647 1.00 90.06 96 THR A O 1
ATOM 815 N N . ASP A 1 97 ? -12.061 10.129 -18.780 1.00 87.88 97 ASP A N 1
ATOM 816 C CA . ASP A 1 97 ? -13.373 9.556 -18.477 1.00 87.88 97 ASP A CA 1
ATOM 817 C C . ASP A 1 97 ? -13.257 8.284 -17.629 1.00 87.88 97 ASP A C 1
ATOM 819 O O . ASP A 1 97 ? -14.065 8.091 -16.718 1.00 87.88 97 ASP A O 1
ATOM 823 N N . MET A 1 98 ? -12.226 7.469 -17.873 1.00 87.81 98 MET A N 1
ATOM 824 C CA . MET A 1 98 ? -11.951 6.267 -17.088 1.00 87.81 98 MET A CA 1
ATOM 825 C C . MET A 1 98 ? -11.412 6.550 -15.681 1.00 87.81 98 MET A C 1
ATOM 827 O O . MET A 1 98 ? -11.651 5.776 -14.760 1.00 87.81 98 MET A O 1
ATOM 831 N N . GLU A 1 99 ? -10.697 7.653 -15.479 1.00 89.31 99 GLU A N 1
ATOM 832 C CA . GLU A 1 99 ? -10.174 8.036 -14.161 1.00 89.31 99 GLU A CA 1
ATOM 833 C C . GLU A 1 99 ? -11.254 8.631 -13.248 1.00 89.31 99 GLU A C 1
ATOM 835 O O . GLU A 1 99 ? -11.155 8.522 -12.027 1.00 89.31 99 GLU A O 1
ATOM 840 N N . ARG A 1 100 ? -12.309 9.227 -13.819 1.00 85.94 100 ARG A N 1
ATOM 841 C CA . ARG A 1 100 ? -13.385 9.900 -13.072 1.00 85.94 100 ARG A CA 1
ATOM 842 C C . ARG A 1 100 ? -13.983 9.066 -11.922 1.00 85.94 100 ARG A C 1
ATOM 844 O O . ARG A 1 100 ? -14.018 9.594 -10.816 1.00 85.94 100 ARG A O 1
ATOM 851 N N . PRO A 1 101 ? -14.436 7.808 -12.108 1.00 86.62 101 PRO A N 1
ATOM 852 C CA . PRO A 1 101 ? -15.008 7.017 -11.009 1.00 86.62 101 PRO A CA 1
ATOM 853 C C . PRO A 1 101 ? -13.985 6.620 -9.929 1.00 86.62 101 PRO A C 1
ATOM 855 O O . PRO A 1 101 ? -14.365 6.083 -8.891 1.00 86.62 101 PRO A O 1
ATOM 858 N N . LEU A 1 102 ? -12.693 6.859 -10.168 1.00 86.31 102 LEU A N 1
ATOM 859 C CA . LEU A 1 102 ? -11.595 6.531 -9.263 1.00 86.31 102 LEU A CA 1
ATOM 860 C C . LEU A 1 102 ? -11.041 7.767 -8.535 1.00 86.31 102 LEU A C 1
ATOM 862 O O . LEU A 1 102 ? -10.099 7.620 -7.762 1.00 86.31 102 LEU A O 1
ATOM 866 N N . SER A 1 103 ? -11.593 8.969 -8.755 1.00 84.25 103 SER A N 1
ATOM 867 C CA . SER A 1 103 ? -11.032 10.229 -8.232 1.00 84.25 103 SER A CA 1
ATOM 868 C C . SER A 1 103 ? -10.854 10.243 -6.715 1.00 84.25 103 SER A C 1
ATOM 870 O O . SER A 1 103 ? -9.882 10.798 -6.208 1.00 84.25 103 SER A O 1
ATOM 872 N N . ASP A 1 104 ? -11.773 9.595 -6.003 1.00 81.19 104 ASP A N 1
ATOM 873 C CA . ASP A 1 104 ? -11.814 9.569 -4.538 1.00 81.19 104 ASP A CA 1
ATOM 874 C C . ASP A 1 104 ? -11.060 8.356 -3.963 1.00 81.19 104 ASP A C 1
ATOM 876 O O . ASP A 1 104 ? -11.087 8.075 -2.759 1.00 81.19 104 ASP A O 1
ATOM 880 N N . ILE A 1 105 ? -10.397 7.586 -4.830 1.00 81.81 105 ILE A N 1
ATOM 881 C CA . ILE A 1 105 ? -9.686 6.366 -4.473 1.00 81.81 105 ILE A CA 1
ATOM 882 C C . ILE A 1 105 ? -8.186 6.626 -4.456 1.00 81.81 105 ILE A C 1
ATOM 884 O O . ILE A 1 105 ? -7.529 6.706 -5.491 1.00 81.81 105 ILE A O 1
ATOM 888 N N . ASP A 1 106 ? -7.617 6.662 -3.250 1.00 83.81 106 ASP A N 1
ATOM 889 C CA . ASP A 1 106 ? -6.168 6.621 -3.095 1.00 83.81 106 ASP A CA 1
ATOM 890 C C . ASP A 1 106 ? -5.653 5.187 -3.258 1.00 83.81 106 ASP A C 1
ATOM 892 O O . ASP A 1 106 ? -5.721 4.366 -2.347 1.00 83.81 106 ASP A O 1
ATOM 896 N N . ILE A 1 107 ? -5.070 4.888 -4.418 1.00 82.38 107 ILE A N 1
ATOM 897 C CA . ILE A 1 107 ? -4.396 3.606 -4.685 1.00 82.38 107 ILE A CA 1
ATOM 898 C C . ILE A 1 107 ? -3.174 3.370 -3.778 1.00 82.38 107 ILE A C 1
ATOM 900 O O . ILE A 1 107 ? -2.649 2.253 -3.680 1.00 82.38 107 ILE A O 1
ATOM 904 N N . ASN A 1 108 ? -2.688 4.423 -3.117 1.00 82.94 108 ASN A N 1
ATOM 905 C CA . ASN A 1 108 ? -1.544 4.353 -2.224 1.00 82.94 108 ASN A CA 1
ATOM 906 C C . ASN A 1 108 ? -1.928 4.017 -0.783 1.00 82.94 108 ASN A C 1
ATOM 908 O O . ASN A 1 108 ? -1.023 3.888 0.045 1.00 82.94 108 ASN A O 1
ATOM 912 N N . SER A 1 109 ? -3.216 3.834 -0.471 1.00 85.75 109 SER A N 1
ATOM 913 C CA . SER A 1 109 ? -3.621 3.339 0.838 1.00 85.75 109 SER A CA 1
ATOM 914 C C . SER A 1 109 ? -4.819 2.406 0.804 1.00 85.75 109 SER A C 1
ATOM 916 O O . SER A 1 109 ? -5.801 2.640 0.112 1.00 85.75 109 SER A O 1
ATOM 918 N N . CYS A 1 110 ? -4.751 1.351 1.614 1.00 86.19 110 CYS A N 1
ATOM 919 C CA . CYS A 1 110 ? -5.911 0.497 1.878 1.00 86.19 110 CYS A CA 1
ATOM 920 C C . CYS A 1 110 ? -6.721 0.969 3.102 1.00 86.19 110 CYS A C 1
ATOM 922 O O . CYS A 1 110 ? -7.712 0.345 3.470 1.00 86.19 110 CYS A O 1
ATOM 924 N N . LEU A 1 111 ? -6.296 2.046 3.768 1.00 90.75 111 LEU A N 1
ATOM 925 C CA . LEU A 1 111 ? -7.009 2.635 4.898 1.00 90.75 111 LEU A CA 1
ATOM 926 C C . LEU A 1 111 ? -7.744 3.889 4.446 1.00 90.75 111 LEU A C 1
ATOM 928 O O . LEU A 1 111 ? -7.176 4.718 3.735 1.00 90.75 111 LEU A O 1
ATOM 932 N N . GLU A 1 112 ? -8.980 4.054 4.914 1.00 89.19 112 GLU A N 1
ATOM 933 C CA . GLU A 1 112 ? -9.684 5.322 4.737 1.00 89.19 112 GLU A CA 1
ATOM 934 C C . GLU A 1 112 ? -8.896 6.466 5.407 1.00 89.19 112 GLU A C 1
ATOM 936 O O . GLU A 1 112 ? -8.244 6.240 6.438 1.00 89.19 112 GLU A O 1
ATOM 941 N N . PRO A 1 113 ? -8.947 7.701 4.871 1.00 88.81 113 PRO A N 1
ATOM 942 C CA . PRO A 1 113 ? -8.126 8.809 5.359 1.00 88.81 113 PRO A CA 1
ATOM 943 C C . PRO A 1 113 ? -8.283 9.080 6.860 1.00 88.81 113 PRO A C 1
ATOM 945 O O . PRO A 1 113 ? -7.299 9.345 7.551 1.00 88.81 113 PRO A O 1
ATOM 948 N N . GLU A 1 114 ? -9.507 8.976 7.384 1.00 91.81 114 GLU A N 1
ATOM 949 C CA . GLU A 1 114 ? -9.801 9.168 8.808 1.00 91.81 114 GLU A CA 1
ATOM 950 C C . GLU A 1 114 ? -9.143 8.091 9.677 1.00 91.81 114 GLU A C 1
ATOM 952 O O . GLU A 1 114 ? -8.431 8.419 10.629 1.00 91.81 114 GLU A O 1
ATOM 957 N N . THR A 1 115 ? -9.306 6.817 9.302 1.00 93.88 115 THR A N 1
ATOM 958 C CA . THR A 1 115 ? -8.668 5.667 9.960 1.00 93.88 115 THR A CA 1
ATOM 959 C C . THR A 1 115 ? -7.148 5.813 9.949 1.00 93.88 115 THR A C 1
ATOM 961 O O . THR A 1 115 ? -6.496 5.678 10.983 1.00 93.88 115 THR A O 1
ATOM 964 N N . LYS A 1 116 ? -6.570 6.156 8.790 1.00 92.31 116 LYS A N 1
ATOM 965 C CA . LYS A 1 116 ? -5.121 6.330 8.630 1.00 92.31 116 LYS A CA 1
ATOM 966 C C . LYS A 1 116 ? -4.584 7.446 9.523 1.00 92.31 116 LYS A C 1
ATOM 968 O O . LYS A 1 116 ? -3.550 7.274 10.168 1.00 92.31 116 LYS A O 1
ATOM 973 N N . ASN A 1 117 ? -5.284 8.578 9.582 1.00 93.06 117 ASN A N 1
ATOM 974 C CA . ASN A 1 117 ? -4.897 9.709 10.421 1.00 93.06 117 ASN A CA 1
ATOM 975 C C . ASN A 1 117 ? -4.986 9.370 11.912 1.00 93.06 117 ASN A C 1
ATOM 977 O O . ASN A 1 117 ? -4.066 9.699 12.659 1.00 93.06 117 ASN A O 1
ATOM 981 N N . TRP A 1 118 ? -6.043 8.673 12.331 1.00 95.38 118 TRP A N 1
ATOM 982 C CA . TRP A 1 118 ? -6.203 8.218 13.711 1.00 95.38 118 TRP A CA 1
ATOM 983 C C . TRP A 1 118 ? -5.082 7.253 14.122 1.00 95.38 118 TRP A C 1
ATOM 985 O O . TRP A 1 118 ? -4.418 7.466 15.137 1.00 95.38 118 TRP A O 1
ATOM 995 N N . CYS A 1 119 ? -4.783 6.248 13.290 1.00 95.06 119 CYS A N 1
ATOM 996 C CA . CYS A 1 119 ? -3.686 5.318 13.556 1.00 95.06 119 CYS A CA 1
ATOM 997 C C . CYS A 1 119 ? -2.330 6.032 13.612 1.00 95.06 119 CYS A C 1
ATOM 999 O O . CYS A 1 119 ? -1.523 5.739 14.493 1.00 95.06 119 CYS A O 1
ATOM 1001 N N . ARG A 1 120 ? -2.077 6.989 12.706 1.00 93.38 120 ARG A N 1
ATOM 1002 C CA . ARG A 1 120 ? -0.834 7.775 12.704 1.00 93.38 120 ARG A CA 1
ATOM 1003 C C . ARG A 1 120 ? -0.655 8.586 13.979 1.00 93.38 120 ARG A C 1
ATOM 1005 O O . ARG A 1 120 ? 0.443 8.588 14.517 1.00 93.38 120 ARG A O 1
ATOM 1012 N N . GLN A 1 121 ? -1.710 9.223 14.487 1.00 94.12 121 GLN A N 1
ATOM 1013 C CA . GLN A 1 121 ? -1.639 9.972 15.746 1.00 94.12 121 GLN A CA 1
ATOM 1014 C C . GLN A 1 121 ? -1.185 9.073 16.903 1.00 94.12 121 GLN A C 1
ATOM 1016 O O . GLN A 1 121 ? -0.215 9.400 17.584 1.00 94.12 121 GLN A O 1
ATOM 1021 N N . LEU A 1 122 ? -1.801 7.897 17.056 1.00 94.25 122 LEU A N 1
ATOM 1022 C CA . LEU A 1 122 ? -1.411 6.935 18.091 1.00 94.25 122 LEU A CA 1
ATOM 1023 C C . LEU A 1 122 ? 0.006 6.386 17.897 1.00 94.25 122 LEU A C 1
ATOM 1025 O O . LEU A 1 122 ? 0.743 6.207 18.864 1.00 94.25 122 LEU A O 1
ATOM 1029 N N . LEU A 1 123 ? 0.407 6.106 16.656 1.00 93.69 123 LEU A N 1
ATOM 1030 C CA . LEU A 1 123 ? 1.762 5.641 16.356 1.00 93.69 123 LEU A CA 1
ATOM 1031 C C . LEU A 1 123 ? 2.811 6.703 16.702 1.00 93.69 123 LEU A C 1
ATOM 1033 O O . LEU A 1 123 ? 3.826 6.371 17.318 1.00 93.69 123 LEU A O 1
ATOM 1037 N N . THR A 1 124 ? 2.554 7.973 16.389 1.00 91.81 124 THR A N 1
ATOM 1038 C CA . THR A 1 124 ? 3.427 9.085 16.780 1.00 91.81 124 THR A CA 1
ATOM 1039 C C . THR A 1 124 ? 3.492 9.234 18.305 1.00 91.81 124 THR A C 1
ATOM 1041 O O . THR A 1 124 ? 4.586 9.401 18.840 1.00 91.81 124 THR A O 1
ATOM 1044 N N . GLU A 1 125 ? 2.375 9.093 19.027 1.00 92.44 125 GLU A N 1
ATOM 1045 C CA . GLU A 1 125 ? 2.359 9.085 20.503 1.00 92.44 125 GLU A CA 1
ATOM 1046 C C . GLU A 1 125 ? 3.173 7.932 21.110 1.00 92.44 125 GLU A C 1
ATOM 1048 O O . GLU A 1 125 ? 3.738 8.069 22.194 1.00 92.44 125 GLU A O 1
ATOM 1053 N N . MET A 1 126 ? 3.261 6.802 20.407 1.00 90.50 126 MET A N 1
ATOM 1054 C CA . MET A 1 126 ? 4.077 5.653 20.800 1.00 90.50 126 MET A CA 1
ATOM 1055 C C . MET A 1 126 ? 5.562 5.788 20.409 1.00 90.50 126 MET A C 1
ATOM 1057 O O . MET A 1 126 ? 6.323 4.849 20.631 1.00 90.50 126 MET A O 1
ATOM 1061 N N . ASP A 1 127 ? 6.006 6.916 19.843 1.00 88.12 127 ASP A N 1
ATOM 1062 C CA . ASP A 1 127 ? 7.363 7.114 19.302 1.00 88.12 127 ASP A CA 1
ATOM 1063 C C . ASP A 1 127 ? 7.720 6.156 18.141 1.00 88.12 127 ASP A C 1
ATOM 1065 O O . ASP A 1 127 ? 8.885 5.782 17.945 1.00 88.12 127 ASP A O 1
ATOM 1069 N N . PHE A 1 128 ? 6.730 5.752 17.337 1.00 87.12 128 PHE A N 1
ATOM 1070 C CA . PHE A 1 128 ? 6.937 4.887 16.169 1.00 87.12 128 PHE A CA 1
ATOM 1071 C C . PHE A 1 128 ? 7.945 5.474 15.169 1.00 87.12 128 PHE A C 1
ATOM 1073 O O . PHE A 1 128 ? 8.854 4.774 14.713 1.00 87.12 128 PHE A O 1
ATOM 1080 N N . ASP A 1 129 ? 7.834 6.774 14.885 1.00 83.19 129 ASP A N 1
ATOM 1081 C CA . ASP A 1 129 ? 8.625 7.464 13.859 1.00 83.19 129 ASP A CA 1
ATOM 1082 C C . ASP A 1 129 ? 10.134 7.372 14.122 1.00 83.19 129 ASP A C 1
ATOM 1084 O O . ASP A 1 129 ? 10.936 7.190 13.202 1.00 83.19 129 ASP A O 1
ATOM 1088 N N . GLN A 1 130 ? 10.545 7.406 15.395 1.00 79.56 130 GLN A N 1
ATOM 1089 C CA . GLN A 1 130 ? 11.956 7.283 15.771 1.00 79.56 130 GLN A CA 1
ATOM 1090 C C . GLN A 1 130 ? 12.535 5.917 15.375 1.00 79.56 130 GLN A C 1
ATOM 1092 O O . GLN A 1 130 ? 13.700 5.813 14.971 1.00 79.56 130 GLN A O 1
ATOM 1097 N N . VAL A 1 131 ? 11.719 4.866 15.483 1.00 78.94 131 VAL A N 1
ATOM 1098 C CA . VAL A 1 131 ? 12.100 3.493 15.145 1.00 78.94 131 VAL A CA 1
ATOM 1099 C C . VAL A 1 131 ? 12.049 3.267 13.640 1.00 78.94 131 VAL A C 1
ATOM 1101 O O . VAL A 1 131 ? 13.004 2.714 13.092 1.00 78.94 131 VAL A O 1
ATOM 1104 N N . ALA A 1 132 ? 10.996 3.742 12.971 1.00 76.12 132 ALA A N 1
ATOM 1105 C CA . ALA A 1 132 ? 10.829 3.622 11.524 1.00 76.12 132 ALA A CA 1
ATO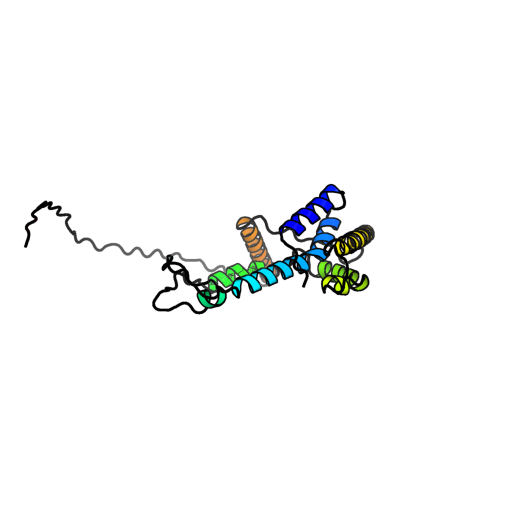M 1106 C C . ALA A 1 132 ? 11.968 4.308 10.745 1.00 76.12 132 ALA A C 1
ATOM 1108 O O . ALA A 1 132 ? 12.493 3.750 9.780 1.00 76.12 132 ALA A O 1
ATOM 1109 N N . LEU A 1 133 ? 12.453 5.462 11.222 1.00 70.25 133 LEU A N 1
ATOM 1110 C CA . LEU A 1 133 ? 13.596 6.175 10.630 1.00 70.25 133 LEU A CA 1
ATOM 1111 C C . LEU A 1 133 ? 14.953 5.468 10.838 1.00 70.25 133 LEU A C 1
ATOM 1113 O O . LEU A 1 133 ? 15.974 5.900 10.297 1.00 70.25 133 LEU A O 1
ATOM 1117 N N . GLY A 1 134 ? 14.984 4.348 11.567 1.00 64.06 134 GLY A N 1
ATOM 1118 C CA . GLY A 1 134 ? 16.182 3.532 11.750 1.00 64.06 134 GLY A CA 1
ATOM 1119 C C . GLY A 1 134 ? 17.103 4.007 12.875 1.00 64.06 134 GLY A C 1
ATOM 1120 O O . GLY A 1 134 ? 18.290 3.689 12.853 1.00 64.06 134 GLY A O 1
ATOM 1121 N N . SER A 1 135 ? 16.580 4.730 13.873 1.00 55.62 135 SER A N 1
ATOM 1122 C CA . SER A 1 135 ? 17.350 5.089 15.081 1.00 55.62 135 SER A CA 1
ATOM 1123 C C . SER A 1 135 ? 17.544 3.904 16.042 1.00 55.62 135 SER A C 1
ATOM 1125 O O . SER A 1 135 ? 18.285 4.009 17.022 1.00 55.62 135 SER A O 1
ATOM 1127 N N . SER A 1 136 ? 16.892 2.765 15.778 1.00 54.62 136 SER A N 1
ATOM 1128 C CA . SER A 1 136 ? 17.018 1.549 16.585 1.00 54.62 136 SER A CA 1
ATOM 1129 C C . SER A 1 136 ? 18.367 0.855 16.354 1.00 54.62 136 SER A C 1
ATOM 1131 O O . SER A 1 136 ? 18.757 0.582 15.221 1.00 54.62 136 SER A O 1
ATOM 1133 N N . ARG A 1 137 ? 19.077 0.543 17.447 1.00 55.25 137 ARG A N 1
ATOM 1134 C CA . ARG A 1 137 ? 20.349 -0.212 17.454 1.00 55.25 137 ARG A CA 1
ATOM 1135 C C . ARG A 1 137 ? 20.153 -1.737 17.517 1.00 55.25 137 ARG A C 1
ATOM 1137 O O . ARG A 1 137 ? 21.120 -2.452 17.774 1.00 55.25 137 ARG A O 1
ATOM 1144 N N . ASP A 1 138 ? 18.925 -2.227 17.353 1.00 61.12 138 ASP A N 1
ATOM 1145 C CA . ASP A 1 138 ? 18.612 -3.655 17.477 1.00 61.12 138 ASP A CA 1
ATOM 1146 C C . ASP A 1 138 ? 19.229 -4.465 16.312 1.00 61.12 138 ASP A C 1
ATOM 1148 O O . ASP A 1 138 ? 19.121 -4.039 15.156 1.00 61.12 138 ASP A O 1
ATOM 1152 N N . PRO A 1 139 ? 19.900 -5.609 16.573 1.00 57.09 139 PRO A N 1
ATOM 1153 C CA . PRO A 1 139 ? 20.333 -6.526 15.517 1.00 57.09 139 PRO A CA 1
ATOM 1154 C C . PRO A 1 139 ? 19.168 -7.068 14.676 1.00 57.09 139 PRO A C 1
ATOM 1156 O O . PRO A 1 139 ? 19.366 -7.352 13.493 1.00 57.09 139 PRO A O 1
ATOM 1159 N N . ASP A 1 140 ? 17.972 -7.195 15.257 1.00 69.31 140 ASP A N 1
ATOM 1160 C CA . ASP A 1 140 ? 16.753 -7.563 14.545 1.00 69.31 140 ASP A CA 1
ATOM 1161 C C . ASP A 1 140 ? 15.958 -6.300 14.197 1.00 69.31 140 ASP A C 1
ATOM 1163 O O . ASP A 1 140 ? 15.277 -5.691 15.021 1.00 69.31 140 ASP A O 1
ATOM 1167 N N . LYS A 1 141 ? 16.066 -5.899 12.931 1.00 69.56 141 LYS A N 1
ATOM 1168 C CA . LYS A 1 141 ? 15.435 -4.694 12.390 1.00 69.56 141 LYS A CA 1
ATOM 1169 C C . LYS A 1 141 ? 13.905 -4.746 12.389 1.00 69.56 141 LYS A C 1
ATOM 1171 O O . LYS A 1 141 ? 13.291 -3.686 12.328 1.00 69.56 141 LYS A O 1
ATOM 1176 N N . LEU A 1 142 ? 13.303 -5.939 12.439 1.00 74.75 142 LEU A N 1
ATOM 1177 C CA . LEU A 1 142 ? 11.859 -6.133 12.281 1.00 74.75 142 LEU A CA 1
ATOM 1178 C C . LEU A 1 142 ? 11.128 -6.294 13.617 1.00 74.75 142 LEU A C 1
ATOM 1180 O O . LEU A 1 142 ? 9.991 -5.843 13.770 1.00 74.75 142 LEU A O 1
ATOM 1184 N N . ARG A 1 143 ? 11.793 -6.879 14.621 1.00 73.19 143 ARG A N 1
ATOM 1185 C CA . ARG A 1 143 ? 11.243 -7.050 15.978 1.00 73.19 143 ARG A CA 1
ATOM 1186 C C . ARG A 1 143 ? 10.627 -5.793 16.594 1.00 73.19 143 ARG A C 1
ATOM 1188 O O . ARG A 1 143 ? 9.554 -5.916 17.189 1.00 73.19 143 ARG A O 1
ATOM 1195 N N . PRO A 1 144 ? 11.231 -4.597 16.467 1.00 81.44 144 PRO A N 1
ATOM 1196 C CA . PRO A 1 144 ? 10.664 -3.385 17.040 1.00 81.44 144 PRO A CA 1
ATOM 1197 C C . PRO A 1 144 ? 9.281 -3.025 16.490 1.00 81.44 144 PRO A C 1
ATOM 1199 O O . PRO A 1 144 ? 8.536 -2.341 17.183 1.00 81.44 144 PRO A O 1
ATOM 1202 N N . PHE A 1 145 ? 8.904 -3.486 15.293 1.00 86.38 145 PHE A N 1
ATOM 1203 C CA . PHE A 1 145 ? 7.584 -3.206 14.721 1.00 86.38 145 PHE A CA 1
ATOM 1204 C C . PHE A 1 145 ? 6.479 -4.075 15.321 1.00 86.38 145 PHE A C 1
ATOM 1206 O O . PHE A 1 145 ? 5.360 -3.596 15.481 1.00 86.38 145 PHE A O 1
ATOM 1213 N N . ARG A 1 146 ? 6.806 -5.296 15.776 1.00 89.50 146 ARG A N 1
ATOM 1214 C CA . ARG A 1 146 ? 5.833 -6.212 16.404 1.00 89.50 146 ARG A CA 1
ATOM 1215 C C . ARG A 1 146 ? 5.168 -5.576 17.624 1.00 89.50 146 ARG A C 1
ATOM 1217 O O . ARG A 1 146 ? 3.957 -5.661 17.775 1.00 89.50 146 ARG A O 1
ATOM 1224 N N . ARG A 1 147 ? 5.943 -4.891 18.477 1.00 90.31 147 ARG A N 1
ATOM 1225 C CA . ARG A 1 147 ? 5.385 -4.211 19.662 1.00 90.31 147 ARG A CA 1
ATOM 1226 C C . ARG A 1 147 ? 4.404 -3.095 19.297 1.00 90.31 147 ARG A C 1
ATOM 1228 O O . ARG A 1 147 ? 3.426 -2.918 20.008 1.00 90.31 147 ARG A O 1
ATOM 1235 N N . PHE A 1 148 ? 4.664 -2.357 18.217 1.00 92.06 148 PHE A N 1
ATOM 1236 C CA . PHE A 1 148 ? 3.810 -1.251 17.786 1.00 92.06 148 PHE A CA 1
ATOM 1237 C C . PHE A 1 148 ? 2.532 -1.762 17.151 1.00 92.06 148 PHE A C 1
ATOM 1239 O O . PHE A 1 148 ? 1.464 -1.257 17.464 1.00 92.06 148 PHE A O 1
ATOM 1246 N N . TYR A 1 149 ? 2.648 -2.803 16.331 1.00 94.44 149 TYR A N 1
ATOM 1247 C CA . TYR A 1 149 ? 1.511 -3.516 15.775 1.00 94.44 149 TYR A CA 1
ATOM 1248 C C . TYR A 1 149 ? 0.577 -4.039 16.875 1.00 94.44 149 TYR A C 1
ATOM 1250 O O . TYR A 1 149 ? -0.596 -3.676 16.892 1.00 94.44 149 TYR A O 1
ATOM 1258 N N . LEU A 1 150 ? 1.100 -4.796 17.848 1.00 93.81 150 LEU A N 1
ATOM 1259 C CA . LEU A 1 150 ? 0.285 -5.342 18.939 1.00 93.81 150 LEU A CA 1
ATOM 1260 C C . LEU A 1 150 ? -0.337 -4.236 19.804 1.00 93.81 150 LEU A C 1
ATOM 1262 O O . LEU A 1 150 ? -1.523 -4.287 20.115 1.00 93.81 150 LEU A O 1
ATOM 1266 N N . ALA A 1 151 ? 0.438 -3.204 20.152 1.00 94.12 151 ALA A N 1
ATOM 1267 C CA . ALA A 1 151 ? -0.071 -2.087 20.942 1.00 94.12 151 ALA A CA 1
ATOM 1268 C C . ALA A 1 151 ? -1.157 -1.293 20.198 1.00 94.12 151 ALA A C 1
ATOM 1270 O O . ALA A 1 151 ? -2.158 -0.916 20.806 1.00 94.12 151 ALA A O 1
ATOM 1271 N N . LEU A 1 152 ? -0.980 -1.053 18.894 1.00 96.00 152 LEU A N 1
ATOM 1272 C CA . LEU A 1 152 ? -1.970 -0.366 18.067 1.00 96.00 152 LEU A CA 1
ATOM 1273 C C . LEU A 1 152 ? -3.246 -1.200 17.939 1.00 96.00 152 LEU A C 1
ATOM 1275 O O . LEU A 1 152 ? -4.334 -0.657 18.114 1.00 96.00 152 LEU A O 1
ATOM 1279 N N . ARG A 1 153 ? -3.123 -2.512 17.711 1.00 96.00 153 ARG A N 1
ATOM 1280 C CA . ARG A 1 153 ? -4.263 -3.434 17.685 1.00 96.00 153 ARG A CA 1
ATOM 1281 C C . ARG A 1 153 ? -5.081 -3.352 18.970 1.00 96.00 153 ARG A C 1
ATOM 1283 O O . ARG A 1 153 ? -6.294 -3.178 18.911 1.00 96.00 153 ARG A O 1
ATOM 1290 N N . ASP A 1 154 ? -4.429 -3.395 20.129 1.00 95.94 154 ASP A N 1
ATOM 1291 C CA . ASP A 1 154 ? -5.118 -3.314 21.421 1.00 95.94 154 ASP A CA 1
ATOM 1292 C C . ASP A 1 154 ? -5.834 -1.963 21.628 1.00 95.94 154 ASP A C 1
ATOM 1294 O O . ASP A 1 154 ? -6.810 -1.884 22.380 1.00 95.94 154 ASP A O 1
ATOM 1298 N N . GLN A 1 155 ? -5.356 -0.879 21.004 1.00 95.56 155 GLN A N 1
ATOM 1299 C CA . GLN A 1 155 ? -6.057 0.414 20.990 1.00 95.56 155 GLN A CA 1
ATOM 1300 C C . GLN A 1 155 ? -7.248 0.398 20.028 1.00 95.56 155 GLN A C 1
ATOM 1302 O O . GLN A 1 155 ? -8.307 0.910 20.380 1.00 95.56 155 GLN A O 1
ATOM 1307 N N . ILE A 1 156 ? -7.096 -0.206 18.845 1.00 95.56 156 ILE A N 1
ATOM 1308 C CA . ILE A 1 156 ? -8.167 -0.346 17.850 1.00 95.56 156 ILE A CA 1
ATOM 1309 C C . ILE A 1 156 ? -9.333 -1.146 18.433 1.00 95.56 156 ILE A C 1
ATOM 1311 O O . ILE A 1 156 ? -10.466 -0.678 18.361 1.00 95.56 156 ILE A O 1
ATOM 1315 N N . ILE A 1 157 ? -9.057 -2.285 19.079 1.00 95.38 157 ILE A N 1
ATOM 1316 C CA . ILE A 1 157 ? -10.078 -3.108 19.748 1.00 95.38 157 ILE A CA 1
ATOM 1317 C C . ILE A 1 157 ? -10.868 -2.251 20.744 1.00 95.38 157 ILE A C 1
ATOM 1319 O O . ILE A 1 157 ? -12.089 -2.152 20.653 1.00 95.38 157 ILE A O 1
ATOM 1323 N N . ARG A 1 158 ? -10.169 -1.545 21.644 1.00 95.25 158 ARG A N 1
ATOM 1324 C CA . ARG A 1 158 ? -10.813 -0.678 22.644 1.00 95.25 158 ARG A CA 1
ATOM 1325 C C . ARG A 1 158 ? -11.628 0.451 22.015 1.00 95.25 158 ARG A C 1
ATOM 1327 O O . ARG A 1 158 ? -12.691 0.792 22.530 1.00 95.25 158 ARG A O 1
ATOM 1334 N N . HIS A 1 159 ? -11.147 1.038 20.922 1.00 94.44 159 HIS A N 1
ATOM 1335 C CA . HIS A 1 159 ? -11.858 2.100 20.210 1.00 94.44 159 HIS A CA 1
ATOM 1336 C C . HIS A 1 159 ? -13.144 1.579 19.563 1.00 94.44 159 HIS A C 1
ATOM 1338 O O . HIS A 1 159 ? -14.203 2.177 19.751 1.00 94.44 159 HIS A O 1
ATOM 1344 N N . ILE A 1 160 ? -13.080 0.429 18.887 1.00 93.31 160 ILE A N 1
ATOM 1345 C CA . ILE A 1 160 ? -14.244 -0.222 18.272 1.00 93.31 160 ILE A CA 1
ATOM 1346 C C . ILE A 1 160 ? -15.274 -0.612 19.338 1.00 93.31 160 ILE A C 1
ATOM 1348 O O . ILE A 1 160 ? -16.450 -0.283 19.194 1.00 93.31 160 ILE A O 1
ATOM 1352 N N . GLU A 1 161 ? -14.841 -1.226 20.442 1.00 94.25 161 GLU A N 1
ATOM 1353 C CA . GLU A 1 161 ? -15.716 -1.581 21.570 1.00 94.25 161 GLU A CA 1
ATOM 1354 C C . GLU A 1 161 ? -16.389 -0.354 22.203 1.00 94.25 161 GLU A C 1
ATOM 1356 O O . GLU A 1 161 ? -17.530 -0.430 22.662 1.00 94.25 161 GLU A O 1
ATOM 1361 N N . SER A 1 162 ? -15.702 0.791 22.216 1.00 92.56 162 SER A N 1
ATOM 1362 C CA . SER A 1 162 ? -16.239 2.044 22.753 1.00 92.56 162 SER A CA 1
ATOM 1363 C C . SER A 1 162 ? -17.283 2.713 21.850 1.00 92.56 162 SER A C 1
ATOM 1365 O O . SER A 1 162 ? -18.024 3.579 22.321 1.00 92.56 162 SER A O 1
ATOM 1367 N N . GLY A 1 163 ? -17.345 2.340 20.565 1.00 89.00 163 GLY A N 1
ATOM 1368 C CA . GLY A 1 163 ? -18.263 2.922 19.583 1.00 89.00 163 GLY A CA 1
ATOM 1369 C C . GLY A 1 163 ? -18.023 4.410 19.294 1.00 89.00 163 GLY A C 1
ATOM 1370 O O . GLY A 1 163 ? -18.943 5.107 18.861 1.00 89.00 163 GLY A O 1
ATOM 1371 N N . GLN A 1 164 ? -16.824 4.925 19.578 1.00 89.06 164 GLN A N 1
ATOM 1372 C CA . GLN A 1 164 ? -16.470 6.325 19.346 1.00 89.06 164 GLN A CA 1
ATOM 1373 C C . GLN A 1 164 ? -16.172 6.610 17.868 1.00 89.06 164 GLN A C 1
ATOM 1375 O O . GLN A 1 164 ? -15.803 5.730 17.096 1.00 89.06 164 GLN A O 1
ATOM 1380 N N . GLN A 1 165 ? -16.318 7.876 17.479 1.00 88.81 165 GLN A N 1
ATOM 1381 C CA . GLN A 1 165 ? -15.880 8.366 16.171 1.00 88.81 165 GLN A CA 1
ATOM 1382 C C . GLN A 1 165 ? -14.351 8.586 16.169 1.00 88.81 165 GLN A C 1
ATOM 1384 O O . GLN A 1 165 ? -13.815 8.995 17.203 1.00 88.81 165 GLN A O 1
ATOM 1389 N N . PRO A 1 166 ? -13.643 8.373 15.044 1.00 89.44 166 PRO A N 1
ATOM 1390 C CA . PRO A 1 166 ? -14.159 7.918 13.750 1.00 89.44 166 PRO A CA 1
ATOM 1391 C C . PRO A 1 166 ? -14.460 6.414 13.735 1.00 89.44 166 PRO A C 1
ATOM 1393 O O . PRO A 1 166 ? -13.842 5.639 14.470 1.00 89.44 166 PRO A O 1
ATOM 1396 N N . VAL A 1 167 ? -15.396 5.998 12.878 1.00 90.88 167 VAL A N 1
ATOM 1397 C CA . VAL A 1 167 ? -15.629 4.572 12.606 1.00 90.88 167 VAL A CA 1
ATOM 1398 C C . VAL A 1 167 ? -14.448 4.041 11.801 1.00 90.88 167 VAL A C 1
ATOM 1400 O O . VAL A 1 167 ? -14.288 4.348 10.619 1.00 90.88 167 VAL A O 1
ATOM 1403 N N . LEU A 1 168 ? -13.607 3.250 12.462 1.00 91.69 168 LEU A N 1
ATOM 1404 C CA . LEU A 1 168 ? -12.416 2.684 11.845 1.00 91.69 168 LEU A CA 1
ATOM 1405 C C . LEU A 1 168 ? -12.818 1.688 10.759 1.00 91.69 168 LEU A C 1
ATOM 1407 O O . LEU A 1 168 ? -13.628 0.787 10.972 1.00 91.69 168 LEU A O 1
ATOM 1411 N N . SER A 1 169 ? -12.243 1.879 9.581 1.00 88.88 169 SER A N 1
ATOM 1412 C CA . SER A 1 169 ? -12.585 1.128 8.382 1.00 88.88 169 SER A CA 1
ATOM 1413 C C . SER A 1 169 ? -11.348 0.828 7.548 1.00 88.88 169 SER A C 1
ATOM 1415 O O . SER A 1 169 ? -10.433 1.646 7.405 1.00 88.88 169 SER A O 1
ATOM 1417 N N . TYR A 1 170 ? -11.351 -0.382 6.999 1.00 88.19 170 TYR A N 1
ATOM 1418 C CA . TYR A 1 170 ? -10.387 -0.877 6.034 1.00 88.19 170 TYR A CA 1
ATOM 1419 C C . TYR A 1 170 ? -11.072 -0.974 4.672 1.00 88.19 170 TYR A C 1
ATOM 1421 O O . TYR A 1 170 ? -12.150 -1.563 4.544 1.00 88.19 170 TYR A O 1
ATOM 1429 N N . ARG A 1 171 ? -10.429 -0.419 3.647 1.00 82.69 171 ARG A N 1
ATOM 1430 C CA . ARG A 1 171 ? -10.844 -0.595 2.264 1.00 82.69 171 ARG A CA 1
ATOM 1431 C C . ARG A 1 171 ? -10.164 -1.843 1.728 1.00 82.69 171 ARG A C 1
ATOM 1433 O O . ARG A 1 171 ? -8.951 -1.873 1.519 1.00 82.69 171 ARG A O 1
ATOM 1440 N N . ARG A 1 172 ? -10.962 -2.878 1.474 1.00 73.44 172 ARG A N 1
ATOM 1441 C CA . ARG A 1 172 ? -10.463 -4.085 0.821 1.00 73.44 172 ARG A CA 1
ATOM 1442 C C . ARG A 1 172 ? -9.871 -3.722 -0.535 1.00 73.44 172 ARG A C 1
ATOM 1444 O O . ARG A 1 172 ? -10.474 -2.961 -1.287 1.00 73.44 172 ARG A O 1
ATOM 1451 N N . ALA A 1 173 ? -8.701 -4.282 -0.832 1.00 70.31 173 ALA A N 1
ATOM 1452 C CA . ALA A 1 173 ? -8.087 -4.108 -2.137 1.00 70.31 173 ALA A CA 1
ATOM 1453 C C . ALA A 1 173 ? -9.082 -4.529 -3.238 1.00 70.31 173 ALA A C 1
ATOM 1455 O O . ALA A 1 173 ? -9.659 -5.623 -3.132 1.00 70.31 173 ALA A O 1
ATOM 1456 N N . PRO A 1 174 ? -9.280 -3.690 -4.270 1.00 69.19 174 PRO A N 1
ATOM 1457 C CA . PRO A 1 174 ? -10.189 -4.002 -5.354 1.00 69.19 174 PRO A CA 1
ATOM 1458 C C . PRO A 1 174 ? -9.658 -5.225 -6.105 1.00 69.19 174 PRO A C 1
ATOM 1460 O O . PRO A 1 174 ? -8.591 -5.193 -6.719 1.00 69.19 174 PRO A O 1
ATOM 1463 N N . THR A 1 175 ? -10.359 -6.350 -5.979 1.00 72.12 175 THR A N 1
ATOM 1464 C CA . THR A 1 175 ? -9.963 -7.650 -6.552 1.00 72.12 175 THR A CA 1
ATOM 1465 C C . THR A 1 175 ? -10.835 -8.052 -7.740 1.00 72.12 175 THR A C 1
ATOM 1467 O O . THR A 1 175 ? -10.588 -9.092 -8.348 1.00 72.12 175 THR A O 1
ATOM 1470 N N . GLY A 1 176 ? -11.827 -7.232 -8.111 1.00 76.12 176 GLY A N 1
ATOM 1471 C CA . GLY A 1 176 ? -12.781 -7.524 -9.183 1.00 76.12 176 GLY A CA 1
ATOM 1472 C C . GLY A 1 176 ? -12.363 -7.053 -10.579 1.00 76.12 176 GLY A C 1
ATOM 1473 O O . GLY A 1 176 ? -13.033 -7.392 -11.555 1.00 76.12 176 GLY A O 1
ATOM 1474 N N . GLY A 1 177 ? -11.266 -6.297 -10.705 1.00 83.44 177 GLY A N 1
ATOM 1475 C CA . GLY A 1 177 ? -10.760 -5.818 -11.995 1.00 83.44 177 GLY A CA 1
ATOM 1476 C C . GLY A 1 177 ? -11.813 -5.008 -12.760 1.00 83.44 177 GLY A C 1
ATOM 1477 O O . GLY A 1 177 ? -12.272 -3.977 -12.277 1.00 83.44 177 GLY A O 1
ATOM 1478 N N . VAL A 1 178 ? -12.209 -5.488 -13.943 1.00 85.88 178 VAL A N 1
ATOM 1479 C CA . VAL A 1 178 ? -13.186 -4.806 -14.814 1.00 85.88 178 VAL A CA 1
ATOM 1480 C C . VAL A 1 178 ? -14.571 -4.715 -14.167 1.00 85.88 178 VAL A C 1
ATOM 1482 O O . VAL A 1 178 ? -15.171 -3.649 -14.193 1.00 85.88 178 VAL A O 1
ATOM 1485 N N . ALA A 1 179 ? -15.053 -5.782 -13.524 1.00 87.19 179 ALA A N 1
ATOM 1486 C CA . ALA A 1 179 ? -16.397 -5.800 -12.935 1.00 87.19 179 ALA A CA 1
ATOM 1487 C C . ALA A 1 179 ? -16.544 -4.795 -11.778 1.00 87.19 179 ALA A C 1
ATOM 1489 O O . ALA A 1 179 ? -17.596 -4.196 -11.568 1.00 87.19 179 ALA A O 1
ATOM 1490 N N . GLU A 1 180 ? -15.469 -4.597 -11.017 1.00 86.56 180 GLU A N 1
ATOM 1491 C CA . GLU A 1 180 ? -15.448 -3.619 -9.931 1.00 86.56 180 GLU A CA 1
ATOM 1492 C C . GLU A 1 180 ? -15.408 -2.188 -10.465 1.00 86.56 180 GLU A C 1
ATOM 1494 O O . GLU A 1 180 ? -16.117 -1.320 -9.961 1.00 86.56 180 GLU A O 1
ATOM 1499 N N . TYR A 1 181 ? -14.647 -1.964 -11.537 1.00 87.31 181 TYR A N 1
ATOM 1500 C CA . TYR A 1 181 ? -14.648 -0.695 -12.251 1.00 87.31 181 TYR A CA 1
ATOM 1501 C C . TYR A 1 181 ? -16.032 -0.358 -12.833 1.00 87.31 181 TYR A C 1
ATOM 1503 O O . TYR A 1 181 ? -16.502 0.763 -12.657 1.00 87.31 181 TYR A O 1
ATOM 1511 N N . GLU A 1 182 ? -16.716 -1.319 -13.460 1.00 88.62 182 GLU A N 1
ATOM 1512 C CA . GLU A 1 182 ? -18.079 -1.137 -13.981 1.00 88.62 182 GLU A CA 1
ATOM 1513 C C . GLU A 1 182 ? -19.060 -0.737 -12.870 1.00 88.62 182 GLU A C 1
ATOM 1515 O O . GLU A 1 182 ? -19.809 0.223 -13.029 1.00 88.62 182 GLU A O 1
ATOM 1520 N N . SER A 1 183 ? -18.989 -1.375 -11.696 1.00 87.62 183 SER A N 1
ATOM 1521 C CA . SER A 1 183 ? -19.819 -0.997 -10.542 1.00 87.62 183 SER A CA 1
ATOM 1522 C C . SER A 1 183 ? -19.530 0.422 -10.031 1.00 87.62 183 SER A C 1
ATOM 1524 O O . SER A 1 183 ? -20.452 1.144 -9.641 1.00 87.62 183 SER A O 1
ATOM 1526 N N . LEU A 1 184 ? -18.262 0.843 -10.020 1.00 86.69 184 LEU A N 1
ATOM 1527 C CA . LEU A 1 184 ? -17.888 2.214 -9.657 1.00 86.69 184 LEU A CA 1
ATOM 1528 C C . LEU A 1 184 ? -18.389 3.224 -10.692 1.00 86.69 184 LEU A C 1
ATOM 1530 O O . LEU A 1 184 ? -18.870 4.294 -10.319 1.00 86.69 184 LEU A O 1
ATOM 1534 N N . LEU A 1 185 ? -18.324 2.872 -11.975 1.00 87.69 185 LEU A N 1
ATOM 1535 C CA . LEU A 1 185 ? -18.831 3.694 -13.067 1.00 87.69 185 LEU A CA 1
ATOM 1536 C C . LEU A 1 185 ? -20.353 3.871 -12.978 1.00 87.69 185 LEU A C 1
ATOM 1538 O O . LEU A 1 185 ? -20.835 4.997 -13.077 1.00 87.69 185 LEU A O 1
ATOM 1542 N N . GLU A 1 186 ? -21.100 2.792 -12.730 1.00 88.12 186 GLU A N 1
ATOM 1543 C CA . GLU A 1 186 ? -22.552 2.837 -12.515 1.00 88.12 186 GLU A CA 1
ATOM 1544 C C . GLU A 1 186 ? -22.919 3.726 -11.323 1.00 88.12 186 GLU A C 1
ATOM 1546 O O . GLU A 1 186 ? -23.816 4.562 -11.421 1.00 88.12 186 GLU A O 1
ATOM 1551 N N . ARG A 1 187 ? -22.190 3.603 -10.208 1.00 85.94 187 ARG A N 1
ATOM 1552 C CA . ARG A 1 187 ? -22.415 4.427 -9.012 1.00 85.94 187 ARG A CA 1
ATOM 1553 C C . ARG A 1 187 ? -22.136 5.906 -9.271 1.00 85.94 187 ARG A C 1
ATOM 1555 O O . ARG A 1 187 ? -22.896 6.759 -8.824 1.00 85.94 187 ARG A O 1
ATOM 1562 N N . ALA A 1 188 ? -21.066 6.209 -10.002 1.00 84.56 188 ALA A N 1
ATOM 1563 C CA . ALA A 1 188 ? -20.739 7.575 -10.396 1.00 84.56 188 ALA A CA 1
ATOM 1564 C C . ALA A 1 188 ? -21.779 8.155 -11.371 1.00 84.56 188 ALA A C 1
ATOM 1566 O O . ALA A 1 188 ? -22.075 9.347 -11.310 1.00 84.56 188 ALA A O 1
ATOM 1567 N N . ALA A 1 189 ? -22.354 7.332 -12.253 1.00 85.00 189 ALA A N 1
ATOM 1568 C CA . ALA A 1 189 ? -23.441 7.744 -13.138 1.00 85.00 189 ALA A CA 1
ATOM 1569 C C . ALA A 1 189 ? -24.729 8.047 -12.353 1.00 85.00 189 ALA A C 1
ATOM 1571 O O . ALA A 1 189 ? -25.304 9.117 -12.538 1.00 85.00 189 ALA A O 1
ATOM 1572 N N . GLN A 1 190 ? -25.117 7.170 -11.421 1.00 83.75 190 GLN A N 1
ATOM 1573 C CA . GLN A 1 190 ? -26.279 7.369 -10.542 1.00 83.75 190 GLN A CA 1
ATOM 1574 C C . GLN A 1 190 ? -26.148 8.638 -9.692 1.00 83.75 190 GLN A C 1
ATOM 1576 O O . GLN A 1 190 ? -27.069 9.444 -9.656 1.00 83.75 190 GLN A O 1
ATOM 1581 N N . ALA A 1 191 ? -24.980 8.877 -9.087 1.00 80.62 191 ALA A N 1
ATOM 1582 C CA . ALA A 1 191 ? -24.739 10.092 -8.306 1.00 80.62 191 ALA A CA 1
ATOM 1583 C C . ALA A 1 191 ? -24.920 11.377 -9.137 1.00 80.62 191 ALA A C 1
ATOM 1585 O O . ALA A 1 191 ? -25.420 12.377 -8.628 1.00 80.62 191 ALA A O 1
ATOM 1586 N N . ARG A 1 192 ? -24.566 11.352 -10.430 1.00 77.94 192 ARG A N 1
ATOM 1587 C CA . ARG A 1 192 ? -24.807 12.487 -11.335 1.00 77.94 192 ARG A CA 1
ATOM 1588 C C . ARG A 1 192 ? -26.285 12.666 -11.653 1.00 77.94 192 ARG A C 1
ATOM 1590 O O . ARG A 1 192 ? -26.740 13.802 -11.716 1.00 77.94 192 ARG A O 1
ATOM 1597 N N . GLU A 1 193 ? -27.015 11.579 -11.884 1.00 76.44 193 GLU A N 1
ATOM 1598 C CA . GLU A 1 193 ? -28.462 11.636 -12.116 1.00 76.44 193 GLU A CA 1
ATOM 1599 C C . GLU A 1 193 ? -29.200 12.189 -10.890 1.00 76.44 193 GLU A C 1
ATOM 1601 O O . GLU A 1 193 ? -30.087 13.024 -11.049 1.00 76.44 193 GLU A O 1
ATOM 1606 N N . ASP A 1 194 ? -28.771 11.821 -9.682 1.00 74.44 194 ASP A N 1
ATOM 1607 C CA . ASP A 1 194 ? -29.314 12.349 -8.427 1.00 74.44 194 ASP A CA 1
ATOM 1608 C C . ASP A 1 194 ? -28.989 13.843 -8.227 1.00 74.44 194 ASP A C 1
ATOM 1610 O O . ASP A 1 194 ? -29.851 14.608 -7.793 1.00 74.44 194 ASP A O 1
ATOM 1614 N N . GLU A 1 195 ? -27.782 14.298 -8.588 1.00 70.69 195 GLU A N 1
ATOM 1615 C CA . GLU A 1 195 ? -27.409 15.725 -8.562 1.00 70.69 195 GLU A CA 1
ATOM 1616 C C . GLU A 1 195 ? -28.160 16.564 -9.613 1.00 70.69 195 GLU A C 1
ATOM 1618 O O . GLU A 1 195 ? -28.437 17.744 -9.388 1.00 70.69 195 GLU A O 1
ATOM 1623 N N . LEU A 1 196 ? -28.501 15.968 -10.759 1.00 63.53 196 LEU A N 1
ATOM 1624 C CA . LEU A 1 196 ? -29.292 16.596 -11.824 1.00 63.53 196 LEU A CA 1
ATOM 1625 C C . LEU A 1 196 ? -30.810 16.508 -11.574 1.00 63.53 196 LEU A C 1
ATOM 1627 O O . LEU A 1 196 ? -31.564 17.294 -12.142 1.00 63.53 196 LEU A O 1
ATOM 1631 N N . GLY A 1 197 ? -31.262 15.602 -10.704 1.00 54.06 197 GLY A N 1
ATOM 1632 C CA . GLY A 1 197 ? -32.672 15.309 -10.426 1.00 54.06 197 GLY A CA 1
ATOM 1633 C C . GLY A 1 197 ? -33.454 16.372 -9.641 1.00 54.06 197 GLY A C 1
ATOM 1634 O O . GLY A 1 197 ? -34.668 16.232 -9.508 1.00 54.06 197 GLY A O 1
ATOM 1635 N N . ASP A 1 198 ? -32.808 17.443 -9.159 1.00 49.22 198 ASP A N 1
ATOM 1636 C CA . ASP A 1 198 ? -33.476 18.615 -8.548 1.00 49.22 198 ASP A CA 1
ATOM 1637 C C . ASP A 1 198 ? -33.657 19.789 -9.543 1.00 49.22 198 ASP A C 1
ATOM 1639 O O . ASP A 1 198 ? -34.120 20.874 -9.190 1.00 49.22 198 ASP A O 1
ATOM 1643 N N . GLY A 1 199 ? -33.303 19.585 -10.818 1.00 47.78 199 GLY A N 1
ATOM 1644 C CA . GLY A 1 199 ? -33.454 20.559 -11.895 1.00 47.78 199 GLY A CA 1
ATOM 1645 C C . GLY A 1 199 ? -34.206 19.969 -13.083 1.00 47.78 199 GLY A C 1
ATOM 1646 O O . GLY A 1 199 ? -33.646 19.185 -13.832 1.00 47.78 199 GLY A O 1
ATOM 1647 N N . ASP A 1 200 ? -35.470 20.376 -13.209 1.00 40.94 200 ASP A N 1
ATOM 1648 C CA . ASP A 1 200 ? -36.408 20.281 -14.339 1.00 40.94 200 ASP A CA 1
ATOM 1649 C C . ASP A 1 200 ? -35.985 19.465 -15.582 1.00 40.94 200 ASP A C 1
ATOM 1651 O O . ASP A 1 200 ? -34.955 19.706 -16.213 1.00 40.94 200 ASP A O 1
ATOM 1655 N N . ALA A 1 201 ? -36.863 18.540 -15.981 1.00 47.19 201 ALA A N 1
ATOM 1656 C CA . ALA A 1 201 ? -36.694 17.634 -17.112 1.00 47.19 201 ALA A CA 1
ATOM 1657 C C . ALA A 1 201 ? -36.276 18.370 -18.400 1.00 47.19 201 ALA A C 1
ATOM 1659 O O . ALA A 1 201 ? -37.090 19.035 -19.041 1.00 47.19 201 ALA A O 1
ATOM 1660 N N . ALA A 1 202 ? -35.021 18.191 -18.818 1.00 42.19 202 ALA A N 1
ATOM 1661 C CA . ALA A 1 202 ? -34.547 18.588 -20.136 1.00 42.19 202 ALA A CA 1
ATOM 1662 C C . ALA A 1 202 ? -34.256 17.343 -20.984 1.00 42.19 202 ALA A C 1
ATOM 1664 O O . ALA A 1 202 ? -33.601 16.397 -20.555 1.00 42.19 202 ALA A O 1
ATOM 1665 N N . GLU A 1 203 ? -34.832 17.367 -22.179 1.00 46.44 203 GLU A N 1
ATOM 1666 C CA . GLU A 1 203 ? -34.992 16.295 -23.156 1.00 46.44 203 GLU A CA 1
ATOM 1667 C C . GLU A 1 203 ? -33.707 15.503 -23.460 1.00 46.44 203 GLU A C 1
ATOM 1669 O O . GLU A 1 203 ? -32.628 16.061 -23.656 1.00 46.44 203 GLU A O 1
ATOM 1674 N N . GLN A 1 204 ? -33.847 14.178 -23.563 1.00 41.78 204 GLN A N 1
ATOM 1675 C CA . GLN A 1 204 ? -32.794 13.296 -24.067 1.00 41.78 204 GLN A CA 1
ATOM 1676 C C . GLN A 1 204 ? -32.483 13.629 -25.538 1.00 41.78 204 GLN A C 1
ATOM 1678 O O . GLN A 1 204 ? -33.418 13.676 -26.345 1.00 41.78 204 GLN A O 1
ATOM 1683 N N . PRO A 1 205 ? -31.210 13.782 -25.949 1.00 39.47 205 PRO A N 1
ATOM 1684 C CA . PRO A 1 205 ? -30.886 13.818 -27.363 1.00 39.47 205 PRO A CA 1
ATOM 1685 C C . PRO A 1 205 ? -30.935 12.392 -27.923 1.00 39.47 205 PRO A C 1
ATOM 1687 O O . PRO A 1 205 ? -30.197 11.501 -27.503 1.00 39.47 205 PRO A O 1
ATOM 1690 N N . ILE A 1 206 ? -31.830 12.193 -28.887 1.00 39.62 206 ILE A N 1
ATOM 1691 C CA . ILE A 1 206 ? -31.905 11.005 -29.736 1.00 39.62 206 ILE A CA 1
ATOM 1692 C C . ILE A 1 206 ? -30.567 10.883 -30.476 1.00 39.62 206 ILE A C 1
ATOM 1694 O O . ILE A 1 206 ? -30.209 11.756 -31.266 1.00 39.62 206 ILE A O 1
ATOM 1698 N N . ILE A 1 207 ? -29.820 9.810 -30.219 1.00 39.84 207 ILE A N 1
ATOM 1699 C CA . ILE A 1 207 ? -28.649 9.449 -31.020 1.00 39.84 207 ILE A CA 1
ATOM 1700 C C . ILE A 1 207 ? -29.184 8.864 -32.332 1.00 39.84 207 ILE A C 1
ATOM 1702 O O . ILE A 1 207 ? -29.551 7.692 -32.395 1.00 39.84 207 ILE A O 1
ATOM 1706 N N . GLU A 1 208 ? -29.274 9.689 -33.375 1.00 34.69 208 GLU A N 1
ATOM 1707 C CA . GLU A 1 208 ? -29.450 9.202 -34.743 1.00 34.69 208 GLU A CA 1
ATOM 1708 C C . GLU A 1 208 ? -28.149 8.536 -35.193 1.00 34.69 208 GLU A C 1
ATOM 1710 O O . GLU A 1 208 ? -27.172 9.187 -35.559 1.00 34.69 208 GLU A O 1
ATOM 1715 N N . THR A 1 209 ? -28.136 7.207 -35.175 1.00 38.47 209 THR A N 1
ATOM 1716 C CA . THR A 1 209 ? -27.171 6.412 -35.930 1.00 38.47 209 THR A CA 1
ATOM 1717 C C . THR A 1 209 ? -27.501 6.546 -37.415 1.00 38.47 209 THR A C 1
ATOM 1719 O O . THR A 1 209 ? -28.318 5.794 -37.948 1.00 38.47 209 THR A O 1
ATOM 1722 N N . SER A 1 210 ? -26.888 7.517 -38.085 1.00 32.56 210 SER A N 1
ATOM 1723 C CA . SER A 1 210 ? -26.778 7.525 -39.541 1.00 32.56 210 SER A CA 1
ATOM 1724 C C . SER A 1 210 ? -25.718 6.495 -39.932 1.00 32.56 210 SER A C 1
ATOM 1726 O O . SER A 1 210 ? -24.517 6.712 -39.799 1.00 32.56 210 SER A O 1
ATOM 1728 N N . VAL A 1 211 ? -26.187 5.320 -40.349 1.00 45.97 211 VAL A N 1
ATOM 1729 C CA . VAL A 1 211 ? -25.393 4.374 -41.133 1.00 45.97 211 VAL A CA 1
ATOM 1730 C C . VAL A 1 211 ? -25.394 4.925 -42.555 1.00 45.97 211 VAL A C 1
ATOM 1732 O O . VAL A 1 211 ? -26.408 4.842 -43.245 1.00 45.97 211 VAL A O 1
ATOM 1735 N N . GLU A 1 212 ? -24.300 5.560 -42.966 1.00 40.91 212 GLU A N 1
ATOM 1736 C CA . GLU A 1 212 ? -24.064 5.835 -44.381 1.00 40.91 212 GLU A CA 1
ATOM 1737 C C . GLU A 1 212 ? -23.417 4.593 -44.997 1.00 40.91 212 GLU A C 1
ATOM 1739 O O . GLU A 1 212 ? -22.235 4.306 -44.805 1.00 40.91 212 GLU A O 1
ATOM 1744 N N . ASP A 1 213 ? -24.251 3.824 -45.695 1.00 40.81 213 ASP A N 1
ATOM 1745 C CA . ASP A 1 213 ? -23.833 2.826 -46.667 1.00 40.81 213 ASP A CA 1
ATOM 1746 C C . ASP A 1 213 ? -23.180 3.548 -47.861 1.00 40.81 213 ASP A C 1
ATOM 1748 O O . ASP A 1 213 ? -23.880 4.159 -48.670 1.00 40.81 213 ASP A O 1
ATOM 1752 N N . GLU A 1 214 ? -21.858 3.446 -48.024 1.00 44.28 214 GLU A N 1
ATOM 1753 C CA . GLU A 1 214 ? -21.226 3.662 -49.332 1.00 44.28 214 GLU A CA 1
ATOM 1754 C C . GLU A 1 214 ? -20.799 2.324 -49.936 1.00 44.28 214 GLU A C 1
ATOM 1756 O O . GLU A 1 214 ? -19.833 1.665 -49.549 1.00 44.28 214 GLU A O 1
ATOM 1761 N N . GLN A 1 215 ? -21.621 1.920 -50.898 1.00 43.75 215 GLN A N 1
ATOM 1762 C CA . GLN A 1 215 ? -21.475 0.777 -51.771 1.00 43.75 215 GLN A CA 1
ATOM 1763 C C . GLN A 1 215 ? -20.484 1.101 -52.901 1.00 43.75 215 GLN A C 1
ATOM 1765 O O . GLN A 1 215 ? -20.728 2.018 -53.678 1.00 43.75 215 GLN A O 1
ATOM 1770 N N . GLY A 1 216 ? -19.471 0.248 -53.062 1.00 34.53 216 GLY A N 1
ATOM 1771 C CA . GLY A 1 216 ? -18.944 -0.157 -54.368 1.00 34.53 216 GLY A CA 1
ATOM 1772 C C . GLY A 1 216 ? -17.858 0.717 -54.994 1.00 34.53 216 GLY A C 1
ATOM 1773 O O . GLY A 1 216 ? -18.142 1.764 -55.559 1.00 34.53 216 GLY A O 1
ATOM 1774 N N . ASP A 1 217 ? -16.644 0.173 -55.052 1.00 33.66 217 ASP A N 1
ATOM 1775 C CA . ASP A 1 217 ? -15.949 0.116 -56.337 1.00 33.66 217 ASP A CA 1
ATOM 1776 C C . ASP A 1 217 ? -15.166 -1.200 -56.432 1.00 33.66 217 ASP A C 1
ATOM 1778 O O . ASP A 1 217 ? -14.436 -1.598 -55.521 1.00 33.66 217 ASP A O 1
ATOM 1782 N N . ASP A 1 218 ? -15.437 -1.911 -57.519 1.00 39.62 218 ASP A N 1
ATOM 1783 C CA . ASP A 1 218 ? -14.951 -3.242 -57.845 1.00 39.62 218 ASP A CA 1
ATOM 1784 C C . ASP A 1 218 ? -13.537 -3.190 -58.453 1.00 39.62 218 ASP A C 1
ATOM 1786 O O . ASP A 1 218 ? -13.231 -2.329 -59.271 1.00 39.62 218 ASP A O 1
ATOM 1790 N N . ILE A 1 219 ? -12.754 -4.213 -58.090 1.00 41.19 219 ILE A N 1
ATOM 1791 C CA . ILE A 1 219 ? -11.703 -4.926 -58.843 1.00 41.19 219 ILE A CA 1
ATOM 1792 C C . ILE A 1 219 ? -10.494 -4.151 -59.414 1.00 41.19 219 ILE A C 1
ATOM 1794 O O . ILE A 1 219 ? -10.618 -3.282 -60.261 1.00 41.19 219 ILE A O 1
ATOM 1798 N N . GLU A 1 220 ? -9.285 -4.616 -59.074 1.00 38.41 220 GLU A N 1
ATOM 1799 C CA . GLU A 1 220 ? -8.409 -5.238 -60.078 1.00 38.41 220 GLU A CA 1
ATOM 1800 C C . GLU A 1 220 ? -7.565 -6.362 -59.454 1.00 38.41 220 GLU A C 1
ATOM 1802 O O . GLU A 1 220 ? -6.960 -6.256 -58.387 1.00 38.41 220 GLU A O 1
ATOM 1807 N N . GLU A 1 221 ? -7.631 -7.468 -60.177 1.00 40.44 221 GLU A N 1
ATOM 1808 C CA . GLU A 1 221 ? -6.977 -8.761 -60.083 1.00 40.44 221 GLU A CA 1
ATOM 1809 C C . GLU A 1 221 ? -5.450 -8.620 -60.209 1.00 40.44 221 GLU A C 1
ATOM 1811 O O . GLU A 1 221 ? -4.952 -8.058 -61.181 1.00 40.44 221 GLU A O 1
ATOM 1816 N N . ILE A 1 222 ? -4.685 -9.151 -59.250 1.00 38.53 222 ILE A N 1
ATOM 1817 C CA . ILE A 1 222 ? -3.255 -9.417 -59.454 1.00 38.53 222 ILE A CA 1
ATOM 1818 C C . ILE A 1 222 ? -3.061 -10.921 -59.332 1.00 38.53 222 ILE A C 1
ATOM 1820 O O . ILE A 1 222 ? -3.289 -11.512 -58.279 1.00 38.53 222 ILE A O 1
ATOM 1824 N N . SER A 1 223 ? -2.697 -11.499 -60.473 1.00 40.16 223 SER A N 1
ATOM 1825 C CA . SER A 1 223 ? -2.489 -12.913 -60.727 1.00 40.16 223 SER A CA 1
ATOM 1826 C C . SER A 1 223 ? -1.354 -13.497 -59.892 1.00 40.16 223 SER A C 1
ATOM 1828 O O . S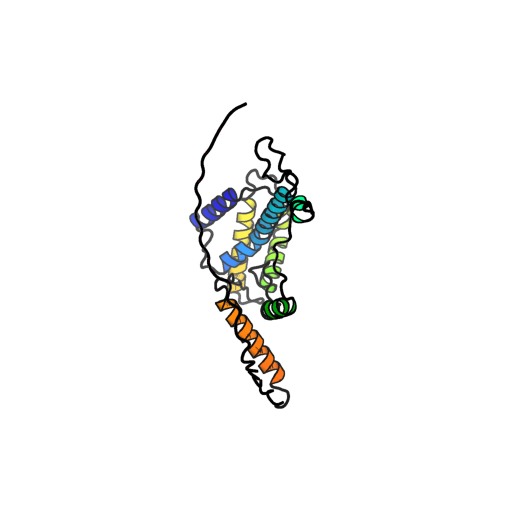ER A 1 223 ? -0.247 -12.951 -59.867 1.00 40.16 223 SER A O 1
ATOM 1830 N N . ASP A 1 224 ? -1.618 -14.665 -59.318 1.00 39.69 224 ASP A N 1
ATOM 1831 C CA . ASP A 1 224 ? -0.594 -15.638 -58.962 1.00 39.69 224 ASP A CA 1
ATOM 1832 C C . ASP A 1 224 ? -0.036 -16.249 -60.254 1.00 39.69 224 ASP A C 1
ATOM 1834 O O . ASP A 1 224 ? -0.770 -16.896 -60.999 1.00 39.69 224 ASP A O 1
ATOM 1838 N N . ASP A 1 225 ? 1.257 -16.058 -60.506 1.00 41.97 225 ASP A N 1
ATOM 1839 C CA . ASP A 1 225 ? 2.021 -16.889 -61.436 1.00 41.97 225 ASP A CA 1
ATOM 1840 C C . ASP A 1 225 ? 3.247 -17.430 -60.691 1.00 41.97 225 ASP A C 1
ATOM 1842 O O . ASP A 1 225 ? 4.256 -16.746 -60.488 1.00 41.97 225 ASP A O 1
ATOM 1846 N N . ASP A 1 226 ? 3.123 -18.686 -60.269 1.00 40.62 226 ASP A N 1
ATOM 1847 C CA . ASP A 1 226 ? 4.232 -19.556 -59.906 1.00 40.62 226 ASP A CA 1
ATOM 1848 C C . ASP A 1 226 ? 5.094 -19.838 -61.145 1.00 40.62 226 ASP A C 1
ATOM 1850 O O . ASP A 1 226 ? 4.600 -20.291 -62.181 1.00 40.62 226 ASP A O 1
ATOM 1854 N N . ALA A 1 227 ? 6.409 -19.673 -61.018 1.00 40.75 227 ALA A N 1
ATOM 1855 C CA . ALA A 1 227 ? 7.358 -20.357 -61.887 1.00 40.75 227 ALA A CA 1
ATOM 1856 C C . ALA A 1 227 ? 8.637 -20.703 -61.121 1.00 40.75 227 ALA A C 1
ATOM 1858 O O . ALA A 1 227 ? 9.527 -19.875 -60.915 1.00 40.75 227 ALA A O 1
ATOM 1859 N N . ASP A 1 228 ? 8.710 -21.976 -60.740 1.00 39.78 228 ASP A N 1
ATOM 1860 C CA . ASP A 1 228 ? 9.935 -22.718 -60.484 1.00 39.78 228 ASP A CA 1
ATOM 1861 C C . ASP A 1 228 ? 11.005 -22.443 -61.556 1.00 39.78 228 ASP A C 1
ATOM 1863 O O . ASP A 1 228 ? 10.751 -22.562 -62.755 1.00 39.78 228 ASP A O 1
ATOM 1867 N N . SER A 1 229 ? 12.248 -22.215 -61.127 1.00 42.69 229 SER A N 1
ATOM 1868 C CA . SER A 1 229 ? 13.393 -22.834 -61.798 1.00 42.69 229 SER A CA 1
ATOM 1869 C C . SER A 1 229 ? 14.580 -22.939 -60.851 1.00 42.69 229 SER A C 1
ATOM 1871 O O . SER A 1 229 ? 15.304 -21.984 -60.574 1.00 42.69 229 SER A O 1
ATOM 1873 N N . ASP A 1 230 ? 14.785 -24.176 -60.427 1.00 39.12 230 ASP A N 1
ATOM 1874 C CA . ASP A 1 230 ? 16.054 -24.770 -60.046 1.00 39.12 230 ASP A CA 1
ATOM 1875 C C . ASP A 1 230 ? 17.147 -24.457 -61.090 1.00 39.12 230 ASP A C 1
ATOM 1877 O O . ASP A 1 230 ? 16.895 -24.502 -62.299 1.00 39.12 230 ASP A O 1
ATOM 1881 N N . SER A 1 231 ? 18.354 -24.126 -60.633 1.00 41.50 231 SER A N 1
ATOM 1882 C CA . SER A 1 231 ? 19.607 -24.256 -61.391 1.00 41.50 231 SER A CA 1
ATOM 1883 C C . SER A 1 231 ? 20.788 -24.059 -60.448 1.00 41.50 231 SER A C 1
ATOM 1885 O O . SER A 1 231 ? 21.282 -22.956 -60.209 1.00 41.50 231 SER A O 1
ATOM 1887 N N . SER A 1 232 ? 21.251 -25.186 -59.927 1.00 44.66 232 SER A N 1
ATOM 1888 C CA . SER A 1 232 ? 22.651 -25.411 -59.610 1.00 44.66 232 SER A CA 1
ATOM 1889 C C . SER A 1 232 ? 23.545 -25.074 -60.807 1.00 44.66 232 SER A C 1
ATOM 1891 O O . SER A 1 232 ? 23.311 -25.591 -61.894 1.00 44.66 232 SER A O 1
ATOM 1893 N N . ASP A 1 233 ? 24.616 -24.319 -60.585 1.00 42.69 233 ASP A N 1
ATOM 1894 C CA . ASP A 1 233 ? 25.934 -24.714 -61.087 1.00 42.69 233 ASP A CA 1
ATOM 1895 C C . ASP A 1 233 ? 27.038 -23.946 -60.357 1.00 42.69 233 ASP A C 1
ATOM 1897 O O . ASP A 1 233 ? 27.072 -22.716 -60.306 1.00 42.69 233 ASP A O 1
ATOM 1901 N N . GLY A 1 234 ? 27.953 -24.707 -59.761 1.00 35.50 234 GLY A N 1
ATOM 1902 C CA . GLY A 1 234 ? 29.255 -24.203 -59.364 1.00 35.50 234 GLY A CA 1
ATOM 1903 C C . GLY A 1 234 ? 30.213 -24.236 -60.547 1.00 35.50 234 GLY A C 1
ATOM 1904 O O . GLY A 1 234 ? 30.096 -25.103 -61.402 1.00 35.50 234 GLY A O 1
ATOM 1905 N N . LEU A 1 235 ? 31.205 -23.345 -60.550 1.00 40.66 235 LEU A N 1
ATOM 1906 C CA . LEU A 1 235 ? 32.550 -23.622 -61.062 1.00 40.66 235 LEU A CA 1
ATOM 1907 C C . LEU A 1 235 ? 33.512 -22.482 -60.694 1.00 40.66 235 LEU A C 1
ATOM 1909 O O . LEU A 1 235 ? 33.361 -21.337 -61.102 1.00 40.66 235 LEU A O 1
ATOM 1913 N N . SER A 1 236 ? 34.483 -22.873 -59.874 1.00 40.00 236 SER A N 1
ATOM 1914 C CA . SER A 1 236 ? 35.886 -22.466 -59.783 1.00 40.00 236 SER A CA 1
ATOM 1915 C C . SER A 1 236 ? 36.420 -21.392 -60.744 1.00 40.00 236 SER A C 1
ATOM 1917 O O . SER A 1 236 ? 36.390 -21.585 -61.957 1.00 40.00 236 SER A O 1
ATOM 1919 N N . ALA A 1 237 ? 37.099 -20.385 -60.184 1.00 41.38 237 ALA A N 1
ATOM 1920 C CA . ALA A 1 237 ? 38.544 -20.130 -60.343 1.00 41.38 237 ALA A CA 1
ATOM 1921 C C . ALA A 1 237 ? 38.973 -18.941 -59.469 1.00 41.38 237 ALA A C 1
ATOM 1923 O O . ALA A 1 237 ? 38.263 -17.913 -59.487 1.00 41.38 237 ALA A O 1
#

Foldseek 3Di:
DDQDDPVVVVVVVVVCVVVVVADPVDFLRVLLCQLQCLVLVVVNVVVVVVVQQQDFADDDPPCPPDDTGGNVCCVPPNDPVPDDDPDDDDDVVVVVLLCVLCVCPDPSGQWDPQSNVVLVVVCVVVVVVCLSVPVDPDPDSCVVSSVSSSVSSVVSVVCVVVVDPDPTDTRPDPPPPPVVSVVSSVVSVVVVCVVCVVPDDDDDDDPPPPPDDDDDDDDDDDDDDDDDDDDDDDDDD

Sequence (237 aa):
MLHVSSRQWVEYFGELARDGDFDGDMLEDQIALYAVYEDILRQELFDFVEAWNIHRIRLQKNRPHVVHGQPWMNYHYPDPQKACNWGIPIDRTVLTDMERPLSDIDINSCLEPETKNWCRQLLTEMDFDQVALGSSRDPDKLRPFRRFYLALRDQIIRHIESGQQPVLSYRRAPTGGVAEYESLLERAAQAREDELGDGDAAEQPIIETSVEDEQGDDIEEISDDDADSDSSDGLSA